Protein AF-M5FWZ5-F1 (afdb_monomer_lite)

Secondary structure (DSSP, 8-state):
--------------------THHHHHTTTS-SS--TTS-SSB--SEEEEESSHHHHHHHHTTTT--EEEE-TTS-SSS-EEEE-TTSSEEEEE--SSHHHHHHHHHHHHT-TTB--TT-EEEE-------TTTS--S-----S-S---TT-SSTTS---GGG--S-S-----HHHHHHHHHHHTT------TTGGGSTTTTSPP-----EEEE-SS---SHHHHHHHHHHHHHHTTT---EEEEESSHHHHHHHHHHHHHTTSS-GGG-------SS-SSPPTT--HHHHHHS----HHHHHHHHHHHHHHHHHHHH---

Structure (mmCIF, N/CA/C/O backbone):
data_AF-M5FWZ5-F1
#
_entry.id   AF-M5FWZ5-F1
#
loop_
_atom_site.group_PDB
_atom_site.id
_atom_site.type_symbol
_atom_site.label_atom_id
_atom_site.label_alt_id
_atom_site.label_comp_id
_atom_site.label_asym_id
_atom_site.label_entity_id
_atom_site.label_seq_id
_atom_site.pdbx_PDB_ins_code
_atom_site.Cartn_x
_atom_site.Cartn_y
_atom_site.Cartn_z
_atom_site.occupancy
_atom_site.B_iso_or_equiv
_atom_site.auth_seq_id
_atom_site.auth_comp_id
_atom_site.auth_asym_id
_atom_site.auth_atom_id
_atom_site.pdbx_PDB_model_num
ATOM 1 N N . MET A 1 1 ? 35.358 57.655 6.550 1.00 34.56 1 MET A N 1
ATOM 2 C CA . MET A 1 1 ? 34.525 57.365 5.364 1.00 34.56 1 MET A CA 1
ATOM 3 C C . MET A 1 1 ? 34.371 55.851 5.327 1.00 34.56 1 MET A C 1
ATOM 5 O O . MET A 1 1 ? 35.367 55.188 5.098 1.00 34.56 1 MET A O 1
ATOM 9 N N . HIS A 1 2 ? 33.366 55.316 6.031 1.00 30.12 2 HIS A N 1
ATOM 10 C CA . HIS A 1 2 ? 32.046 54.917 5.490 1.00 30.12 2 HIS A CA 1
ATOM 11 C C . HIS A 1 2 ? 32.190 53.759 4.483 1.00 30.12 2 HIS A C 1
ATOM 13 O O . HIS A 1 2 ? 32.842 53.950 3.469 1.00 30.12 2 HIS A O 1
ATOM 19 N N . GLY A 1 3 ? 31.614 52.576 4.682 1.00 28.77 3 GLY A N 1
ATOM 20 C CA . GLY A 1 3 ? 30.725 52.106 5.741 1.00 28.77 3 GLY A CA 1
ATOM 21 C C . GLY A 1 3 ? 30.301 50.660 5.466 1.00 28.77 3 GLY A C 1
ATOM 22 O O . GLY A 1 3 ? 30.249 50.241 4.311 1.00 28.77 3 GLY A O 1
ATOM 23 N N . ASP A 1 4 ? 30.002 49.932 6.540 1.00 37.06 4 ASP A N 1
ATOM 24 C CA . ASP A 1 4 ? 29.146 48.748 6.518 1.00 37.06 4 ASP A CA 1
ATOM 25 C C . ASP A 1 4 ? 27.757 49.121 5.993 1.00 37.06 4 ASP A C 1
ATOM 27 O O . ASP A 1 4 ? 27.207 50.155 6.382 1.00 37.06 4 ASP A O 1
ATOM 31 N N . LEU A 1 5 ? 27.152 48.253 5.180 1.00 29.25 5 LEU A N 1
ATOM 32 C CA . LEU A 1 5 ? 25.701 48.230 5.022 1.00 29.25 5 LEU A CA 1
ATOM 33 C C . LEU A 1 5 ? 25.216 46.790 4.831 1.00 29.25 5 LEU A C 1
ATOM 35 O O . LEU A 1 5 ? 25.296 46.202 3.755 1.00 29.25 5 LEU A O 1
ATOM 39 N N . SER A 1 6 ? 24.694 46.236 5.921 1.00 31.58 6 SER A N 1
ATOM 40 C CA . SER A 1 6 ? 23.753 45.123 5.903 1.00 31.58 6 SER A CA 1
ATOM 41 C C . SER A 1 6 ? 22.494 45.557 5.145 1.00 31.58 6 SER A C 1
ATOM 43 O O . SER A 1 6 ? 21.862 46.539 5.534 1.00 31.58 6 SER A O 1
ATOM 45 N N . LEU A 1 7 ? 22.107 44.842 4.085 1.00 29.42 7 LEU A N 1
ATOM 46 C CA . LEU A 1 7 ? 20.790 45.014 3.471 1.00 29.42 7 LEU A CA 1
ATOM 47 C C . LEU A 1 7 ? 19.821 43.976 4.049 1.00 29.42 7 LEU A C 1
ATOM 49 O O . LEU A 1 7 ? 19.794 42.817 3.642 1.00 29.42 7 LEU A O 1
ATOM 53 N N . LEU A 1 8 ? 19.018 44.434 5.010 1.00 26.69 8 LEU A N 1
ATOM 54 C CA . LEU A 1 8 ? 17.707 43.874 5.319 1.00 26.69 8 LEU A CA 1
ATOM 55 C C . LEU A 1 8 ? 16.835 43.950 4.053 1.00 26.69 8 LEU A C 1
ATOM 57 O O . LEU A 1 8 ? 16.527 45.048 3.589 1.00 26.69 8 LEU A O 1
ATOM 61 N N . PHE A 1 9 ? 16.363 42.814 3.543 1.00 26.59 9 PHE A N 1
ATOM 62 C CA . PHE A 1 9 ? 15.180 42.794 2.683 1.00 26.59 9 PHE A CA 1
ATOM 63 C C . PHE A 1 9 ? 13.934 42.728 3.576 1.00 26.59 9 PHE A C 1
ATOM 65 O O . PHE A 1 9 ? 13.517 41.662 4.022 1.00 26.59 9 PHE A O 1
ATOM 72 N N . LEU A 1 10 ? 13.348 43.897 3.859 1.00 25.88 10 LEU A N 1
ATOM 73 C CA . LEU A 1 10 ? 11.981 44.008 4.366 1.00 25.88 10 LEU A CA 1
ATOM 74 C C . LEU A 1 10 ? 11.010 43.637 3.238 1.00 25.88 10 LEU A C 1
ATOM 76 O O . LEU A 1 10 ? 10.786 44.426 2.322 1.00 25.88 10 LEU A O 1
ATOM 80 N N . CYS A 1 11 ? 10.390 42.462 3.325 1.00 24.61 11 CYS A N 1
ATOM 81 C CA . CYS A 1 11 ? 9.165 42.178 2.586 1.00 24.61 11 CYS A CA 1
ATOM 82 C C . CYS A 1 11 ? 7.981 42.670 3.436 1.00 24.61 11 CYS A C 1
ATOM 84 O O . CYS A 1 11 ? 7.489 41.967 4.316 1.00 24.61 11 CYS A O 1
ATOM 86 N N . LEU A 1 12 ? 7.567 43.923 3.228 1.00 31.03 12 LEU A N 1
ATOM 87 C CA . LEU A 1 12 ? 6.312 44.452 3.767 1.00 31.03 12 LEU A CA 1
ATOM 88 C C . LEU A 1 12 ? 5.151 43.871 2.953 1.00 31.03 12 LEU A C 1
ATOM 90 O O . LEU A 1 12 ? 4.717 44.460 1.965 1.00 31.03 12 LEU A O 1
ATOM 94 N N . ALA A 1 13 ? 4.643 42.713 3.371 1.00 29.78 13 ALA A N 1
ATOM 95 C CA . ALA A 1 13 ? 3.309 42.283 2.978 1.00 29.78 13 ALA A CA 1
ATOM 96 C C . ALA A 1 13 ? 2.286 43.076 3.817 1.00 29.78 13 ALA A C 1
ATOM 98 O O . ALA A 1 13 ? 2.358 43.038 5.050 1.00 29.78 13 ALA A O 1
ATOM 99 N N . PRO A 1 14 ? 1.345 43.818 3.208 1.00 34.12 14 PRO A N 1
ATOM 100 C CA . PRO A 1 14 ? 0.256 44.419 3.959 1.00 34.12 14 PRO A CA 1
ATOM 101 C C . PRO A 1 14 ? -0.573 43.304 4.606 1.00 34.12 14 PRO A C 1
ATOM 103 O O . PRO A 1 14 ? -1.026 42.382 3.929 1.00 34.12 14 PRO A O 1
ATOM 106 N N . PHE A 1 15 ? -0.772 43.404 5.923 1.00 32.69 15 PHE A N 1
ATOM 107 C CA . PHE A 1 15 ? -1.749 42.619 6.673 1.00 32.69 15 PHE A CA 1
ATOM 108 C C . PHE A 1 15 ? -3.154 42.937 6.145 1.00 32.69 15 PHE A C 1
ATOM 110 O O . PHE A 1 15 ? -3.872 43.779 6.680 1.00 32.69 15 PHE A O 1
ATOM 117 N N . LEU A 1 16 ? -3.558 42.256 5.076 1.00 30.42 16 LEU A N 1
ATOM 118 C CA . LEU A 1 16 ? -4.962 42.030 4.802 1.00 30.42 16 LEU A CA 1
ATOM 119 C C . LEU A 1 16 ? -5.369 40.872 5.713 1.00 30.42 16 LEU A C 1
ATOM 121 O O . LEU A 1 16 ? -5.038 39.716 5.454 1.00 30.42 16 LEU A O 1
ATOM 125 N N . VAL A 1 17 ? -6.054 41.188 6.812 1.00 36.16 17 VAL A N 1
ATOM 126 C CA . VAL A 1 17 ? -6.816 40.194 7.569 1.00 36.16 17 VAL A CA 1
ATOM 127 C C . VAL A 1 17 ? -7.943 39.728 6.649 1.00 36.16 17 VAL A C 1
ATOM 129 O O . VAL A 1 17 ? -9.062 40.231 6.687 1.00 36.16 17 VAL A O 1
ATOM 132 N N . LEU A 1 18 ? -7.633 38.783 5.763 1.00 35.84 18 LEU A N 1
ATOM 133 C CA . LEU A 1 18 ? -8.640 37.891 5.226 1.00 35.84 18 LEU A CA 1
ATOM 134 C C . LEU A 1 18 ? -9.089 37.061 6.420 1.00 35.84 18 LEU A C 1
ATOM 136 O O . LEU A 1 18 ? -8.342 36.219 6.918 1.00 35.84 18 LEU A O 1
ATOM 140 N N . ALA A 1 19 ? -10.294 37.338 6.914 1.00 40.75 19 ALA A N 1
ATOM 141 C CA . ALA A 1 19 ? -11.018 36.371 7.715 1.00 40.75 19 ALA A CA 1
ATOM 142 C C . ALA A 1 19 ? -11.006 35.057 6.924 1.00 40.75 19 ALA A C 1
ATOM 144 O O . ALA A 1 19 ? -11.653 34.935 5.883 1.00 40.75 19 ALA A O 1
ATOM 145 N N . SER A 1 20 ? -10.174 34.116 7.367 1.00 40.34 20 SER A N 1
ATOM 146 C CA . SER A 1 20 ? -10.092 32.794 6.770 1.00 40.34 20 SER A CA 1
ATOM 147 C C . SER A 1 20 ? -11.495 32.181 6.789 1.00 40.34 20 SER A C 1
ATOM 149 O O . SER A 1 20 ? -12.172 32.254 7.819 1.00 40.34 20 SER A O 1
ATOM 151 N N . PRO A 1 21 ? -11.958 31.530 5.710 1.00 42.59 21 PRO A N 1
ATOM 152 C CA . PRO A 1 21 ? -13.152 30.698 5.750 1.00 42.59 21 PRO A CA 1
ATOM 153 C C . PRO A 1 21 ? -12.874 29.380 6.505 1.00 42.59 21 PRO A C 1
ATOM 155 O O . PRO A 1 21 ? -13.392 28.326 6.139 1.00 42.59 21 PRO A O 1
ATOM 158 N N . SER A 1 22 ? -12.076 29.417 7.578 1.00 46.53 22 SER A N 1
ATOM 159 C CA . SER A 1 22 ? -11.738 28.277 8.436 1.00 46.53 22 SER A CA 1
ATOM 160 C C . SER A 1 22 ? -12.976 27.645 9.082 1.00 46.53 22 SER A C 1
ATOM 162 O O . SER A 1 22 ? -12.964 26.462 9.412 1.00 46.53 22 SER A O 1
ATOM 164 N N . GLY A 1 23 ? -14.088 28.384 9.168 1.00 39.03 23 GLY A N 1
ATOM 165 C CA . GLY A 1 23 ? -15.362 27.868 9.672 1.00 39.03 23 GLY A CA 1
ATOM 166 C C . GLY A 1 23 ? -16.043 26.824 8.775 1.00 39.03 23 GLY A C 1
ATOM 167 O O . GLY A 1 23 ? -16.795 25.998 9.285 1.00 39.03 23 GLY A O 1
ATOM 168 N N . LYS A 1 24 ? -15.787 26.800 7.456 1.00 42.78 24 LYS A N 1
ATOM 169 C CA . LYS A 1 24 ? -16.453 25.836 6.554 1.00 42.78 24 LYS A CA 1
ATOM 170 C C . LYS A 1 24 ? -15.762 24.475 6.492 1.00 42.78 24 LYS A C 1
ATOM 172 O O . LYS A 1 24 ? -16.446 23.479 6.274 1.00 42.78 24 LYS A O 1
ATOM 177 N N . LEU A 1 25 ? -14.445 24.417 6.702 1.00 43.69 25 LEU A N 1
ATOM 178 C CA . LEU A 1 25 ? -13.713 23.148 6.670 1.00 43.69 25 LEU A CA 1
ATOM 179 C C . LEU A 1 25 ? -13.916 22.355 7.970 1.00 43.69 25 LEU A C 1
ATOM 181 O O . LEU A 1 25 ? -14.191 21.162 7.910 1.00 43.69 25 LEU A O 1
ATOM 185 N N . MET A 1 26 ? -13.913 23.022 9.133 1.00 41.75 26 MET A N 1
ATOM 186 C CA . MET A 1 26 ? -14.224 22.364 10.413 1.00 41.75 26 MET A CA 1
ATOM 187 C C . MET A 1 26 ? -15.691 21.929 10.531 1.00 41.75 26 MET A C 1
ATOM 189 O O . MET A 1 26 ? -15.981 20.887 11.113 1.00 41.75 26 MET A O 1
ATOM 193 N N . SER A 1 27 ? -16.622 22.662 9.910 1.00 45.72 27 SER A N 1
ATOM 194 C CA . SER A 1 27 ? -18.045 22.293 9.879 1.00 45.72 27 SER A CA 1
ATOM 195 C C . SER A 1 27 ? -18.337 20.969 9.155 1.00 45.72 27 SER A C 1
ATOM 197 O O . SER A 1 27 ? -19.427 20.434 9.349 1.00 45.72 27 SER A O 1
ATOM 199 N N . ARG A 1 28 ? -17.422 20.441 8.324 1.00 52.78 28 ARG A N 1
ATOM 200 C CA . ARG A 1 28 ? -17.602 19.137 7.658 1.00 52.78 28 ARG A CA 1
ATOM 201 C C . ARG A 1 28 ? -17.294 17.939 8.561 1.00 52.78 28 ARG A C 1
ATOM 203 O O . ARG A 1 28 ? -17.764 16.850 8.263 1.00 52.78 28 ARG A O 1
ATOM 210 N N . PHE A 1 29 ? -16.544 18.138 9.646 1.00 51.78 29 PHE A N 1
ATOM 211 C CA . PHE A 1 29 ? -16.087 17.050 10.517 1.00 51.78 29 PHE A CA 1
ATOM 212 C C . PHE A 1 29 ? -16.808 16.970 11.854 1.00 51.78 29 PHE A C 1
ATOM 214 O O . PHE A 1 29 ? -16.774 15.921 12.483 1.00 51.78 29 PHE A O 1
ATOM 221 N N . ILE A 1 30 ? -17.487 18.030 12.291 1.00 52.22 30 ILE A N 1
ATOM 222 C CA . ILE A 1 30 ? -18.344 17.967 13.479 1.00 52.22 30 ILE A CA 1
ATOM 223 C C . ILE A 1 30 ? -19.594 17.167 13.088 1.00 52.22 30 ILE A C 1
ATOM 225 O O . ILE A 1 30 ? -20.264 17.549 12.122 1.00 52.22 30 ILE A O 1
ATOM 229 N N . PRO A 1 31 ? -19.934 16.068 13.789 1.00 50.41 31 PRO A N 1
ATOM 230 C CA . PRO A 1 31 ? -21.125 15.322 13.440 1.00 50.41 31 PRO A CA 1
ATOM 231 C C . PRO A 1 31 ? -22.292 16.249 13.746 1.00 50.41 31 PRO A C 1
ATOM 233 O O . PRO A 1 31 ? -22.384 16.799 14.846 1.00 50.41 31 PRO A O 1
ATOM 236 N N . GLN A 1 32 ? -23.183 16.460 12.778 1.00 53.03 32 GLN A N 1
ATOM 237 C CA . GLN A 1 32 ? -24.271 17.407 13.005 1.00 53.03 32 GLN A CA 1
ATOM 238 C C . GLN A 1 32 ? -25.110 16.999 14.227 1.00 53.03 32 GLN A C 1
ATOM 240 O O . GLN A 1 32 ? -25.609 17.891 14.909 1.00 53.03 32 GLN A O 1
ATOM 245 N N . HIS A 1 33 ? -25.139 15.702 14.589 1.00 55.22 33 HIS A N 1
ATOM 246 C CA . HIS A 1 33 ? -25.719 15.157 15.822 1.00 55.22 33 HIS A CA 1
ATOM 247 C C . HIS A 1 33 ? -24.860 14.009 16.412 1.00 55.22 33 HIS A C 1
ATOM 249 O O . HIS A 1 33 ? -25.048 12.860 16.011 1.00 55.22 33 HIS A O 1
ATOM 255 N N . PRO A 1 34 ? -23.935 14.250 17.362 1.00 61.97 34 PRO A N 1
ATOM 256 C CA . PRO A 1 34 ? -23.312 13.149 18.092 1.00 61.97 34 PRO A CA 1
ATOM 257 C C . PRO A 1 34 ? -24.367 12.406 18.941 1.00 61.97 34 PRO A C 1
ATOM 259 O O . PRO A 1 34 ? -25.321 13.039 19.414 1.00 61.97 34 PRO A O 1
ATOM 262 N N . PRO A 1 35 ? -24.236 11.082 19.164 1.00 63.53 35 PRO A N 1
ATOM 263 C CA . PRO A 1 35 ? -25.122 10.353 20.066 1.00 63.53 35 PRO A CA 1
ATOM 264 C C . PRO A 1 35 ? -25.216 11.062 21.425 1.00 63.53 35 PRO A C 1
ATOM 266 O O . PRO A 1 35 ? -24.201 11.315 22.075 1.00 63.53 35 PRO A O 1
ATOM 269 N N . LYS A 1 36 ? -26.440 11.367 21.885 1.00 68.75 36 LYS A N 1
ATOM 270 C CA . LYS A 1 36 ? -26.694 12.077 23.161 1.00 68.75 36 LYS A CA 1
ATOM 271 C C . LYS A 1 36 ? -26.245 11.303 24.411 1.00 68.75 36 LYS A C 1
ATOM 273 O O . LYS A 1 36 ? -26.414 11.799 25.518 1.00 68.75 36 LYS A O 1
ATOM 278 N N . HIS A 1 37 ? -25.756 10.078 24.238 1.00 80.12 37 HIS A N 1
ATOM 279 C CA . HIS A 1 37 ? -25.406 9.174 25.325 1.00 80.12 37 HIS A CA 1
ATOM 280 C C . HIS A 1 37 ? -24.157 9.625 26.099 1.00 80.12 37 HIS A C 1
ATOM 282 O O . HIS A 1 37 ? -24.081 9.394 27.301 1.00 80.12 37 HIS A O 1
ATOM 288 N N . TYR A 1 38 ? -23.226 10.325 25.439 1.00 86.50 38 TYR A N 1
ATOM 289 C CA . TYR A 1 38 ? -21.955 10.752 26.027 1.00 86.50 38 TYR A CA 1
ATOM 290 C C . TYR A 1 38 ? -21.825 12.271 26.148 1.00 86.50 38 TYR A C 1
ATOM 292 O O . TYR A 1 38 ? -22.478 13.040 25.438 1.00 86.50 38 TYR A O 1
ATOM 300 N N . SER A 1 39 ? -20.914 12.698 27.024 1.00 85.50 39 SER A N 1
ATOM 301 C CA . SER A 1 39 ? -20.307 14.027 26.969 1.00 85.50 39 SER A CA 1
ATOM 302 C C . SER A 1 39 ? -19.190 14.041 25.925 1.00 85.50 39 SER A C 1
ATOM 304 O O . SER A 1 39 ? -18.358 13.136 25.921 1.00 85.50 39 SER A O 1
ATOM 306 N N . TRP A 1 40 ? -19.163 15.071 25.078 1.00 87.44 40 TRP A N 1
ATOM 307 C CA . TRP A 1 40 ? -18.225 15.182 23.958 1.00 87.44 40 TRP A CA 1
ATOM 308 C C . TRP A 1 40 ? -17.201 16.314 24.163 1.00 87.44 40 TRP A C 1
ATOM 310 O O . TRP A 1 40 ? -17.583 17.347 24.724 1.00 87.44 40 TRP A O 1
ATOM 320 N N . PRO A 1 41 ? -15.952 16.175 23.669 1.00 90.62 41 PRO A N 1
ATOM 321 C CA . PRO A 1 41 ? -15.381 14.975 23.038 1.00 90.62 41 PRO A CA 1
ATOM 322 C C . PRO A 1 41 ? -15.307 13.797 24.023 1.00 90.62 41 PRO A C 1
ATOM 324 O O . PRO A 1 41 ? -15.161 13.998 25.228 1.00 90.62 41 PRO A O 1
ATOM 327 N N . LEU A 1 42 ? -15.488 12.574 23.521 1.00 92.50 42 LEU A N 1
ATOM 328 C CA . LEU A 1 42 ? -15.485 11.381 24.358 1.00 92.50 42 LEU A CA 1
ATOM 329 C C . LEU A 1 42 ? -14.047 11.050 24.772 1.00 92.50 42 LEU A C 1
ATOM 331 O O . LEU A 1 42 ? -13.173 10.918 23.922 1.00 92.50 42 LEU A O 1
ATOM 335 N N . ALA A 1 43 ? -13.806 10.891 26.070 1.00 93.94 43 ALA A N 1
ATOM 336 C CA . ALA A 1 43 ? -12.481 10.604 26.615 1.00 93.94 43 ALA A CA 1
ATOM 337 C C . ALA A 1 43 ? -12.422 9.171 27.179 1.00 93.94 43 ALA A C 1
ATOM 339 O O . ALA A 1 43 ? -12.623 8.980 28.387 1.00 93.94 43 ALA A O 1
ATOM 340 N N . PRO A 1 44 ? -12.202 8.143 26.335 1.00 94.56 44 PRO A N 1
ATOM 341 C CA . PRO A 1 44 ? -12.100 6.772 26.809 1.00 94.56 44 PRO A CA 1
ATOM 342 C C . PRO A 1 44 ? -10.868 6.584 27.689 1.00 94.56 44 PRO A C 1
ATOM 344 O O . PRO A 1 44 ? -9.827 7.211 27.505 1.00 94.56 44 PRO A O 1
ATOM 347 N N . ARG A 1 45 ? -10.968 5.677 28.657 1.00 92.69 45 ARG A N 1
ATOM 348 C CA . ARG A 1 45 ? -9.831 5.286 29.500 1.00 92.69 45 ARG A CA 1
ATOM 349 C C . ARG A 1 45 ? -8.971 4.249 28.799 1.00 92.69 45 ARG A C 1
ATOM 351 O O . ARG A 1 45 ? -7.751 4.289 28.930 1.00 92.69 45 ARG A O 1
ATOM 358 N N . ILE A 1 46 ? -9.613 3.329 28.081 1.00 86.75 46 ILE A N 1
ATOM 359 C CA . ILE A 1 46 ? -8.961 2.272 27.314 1.00 86.75 46 ILE A CA 1
ATOM 360 C C . ILE A 1 46 ? -9.565 2.241 25.912 1.00 86.75 46 ILE A C 1
ATOM 362 O O . ILE A 1 46 ? -10.786 2.171 25.768 1.00 86.75 46 ILE A O 1
ATOM 366 N N . THR A 1 47 ? -8.702 2.235 24.902 1.00 92.81 47 THR A N 1
ATOM 367 C CA . THR A 1 47 ? -9.075 1.957 23.515 1.00 92.81 47 THR A CA 1
ATOM 368 C C . THR A 1 47 ? -8.387 0.677 23.052 1.00 92.81 47 THR A C 1
ATOM 370 O O . THR A 1 47 ? -7.157 0.591 23.032 1.00 92.81 47 THR A O 1
ATOM 373 N N . ILE A 1 48 ? -9.188 -0.319 22.688 1.00 85.25 48 ILE A N 1
ATOM 374 C CA . ILE A 1 48 ? -8.746 -1.597 22.127 1.00 85.25 48 ILE A CA 1
ATOM 375 C C . ILE A 1 48 ? -8.701 -1.465 20.602 1.00 85.25 48 ILE A C 1
ATOM 377 O O . ILE A 1 48 ? -9.625 -0.931 19.994 1.00 85.25 48 ILE A O 1
ATOM 381 N N . ILE A 1 49 ? -7.626 -1.936 19.985 1.00 88.50 49 ILE A N 1
ATOM 382 C CA . ILE A 1 49 ? -7.411 -1.898 18.541 1.00 88.50 49 ILE A CA 1
ATOM 383 C C . ILE A 1 49 ? -7.254 -3.338 18.050 1.00 88.50 49 ILE A C 1
ATOM 385 O O . ILE A 1 49 ? -6.314 -4.024 18.450 1.00 88.50 49 ILE A O 1
ATOM 389 N N . SER A 1 50 ? -8.183 -3.778 17.206 1.00 87.56 50 SER A N 1
ATOM 390 C CA . SER A 1 50 ? -8.206 -5.102 16.565 1.00 87.56 50 SER A CA 1
ATOM 391 C C . SER A 1 50 ? -8.117 -4.964 15.045 1.00 87.56 50 SER A C 1
ATOM 393 O O . SER A 1 50 ? -8.285 -3.861 14.528 1.00 87.56 50 SER A O 1
ATOM 395 N N . MET A 1 51 ? -7.887 -6.057 14.316 1.00 89.06 51 MET A N 1
ATOM 396 C CA . MET A 1 51 ? -7.666 -6.011 12.866 1.00 89.06 51 MET A CA 1
ATOM 397 C C . MET A 1 51 ? -8.872 -6.522 12.075 1.00 89.06 51 MET A C 1
ATOM 399 O O . MET A 1 51 ? -9.212 -5.932 11.049 1.00 89.06 51 MET A O 1
ATOM 403 N N . PHE A 1 52 ? -9.564 -7.556 12.563 1.00 85.38 52 PHE A N 1
ATOM 404 C CA . PHE A 1 52 ? -10.699 -8.168 11.861 1.00 85.38 52 PHE A CA 1
ATOM 405 C C . PHE A 1 52 ? -11.789 -8.723 12.791 1.00 85.38 52 PHE A C 1
ATOM 407 O O . PHE A 1 52 ? -11.642 -8.777 14.012 1.00 85.38 52 PHE A O 1
ATOM 414 N N . THR A 1 53 ? -12.911 -9.139 12.195 1.00 90.56 53 THR A N 1
ATOM 415 C CA . THR A 1 53 ? -14.171 -9.484 12.890 1.00 90.56 53 THR A CA 1
ATOM 416 C C . THR A 1 53 ? -14.030 -10.470 14.071 1.00 90.56 53 THR A C 1
ATOM 418 O O . THR A 1 53 ? -14.623 -10.223 15.119 1.00 90.56 53 THR A O 1
ATOM 421 N N . PRO A 1 54 ? -13.284 -11.589 13.990 1.00 83.19 54 PRO A N 1
ATOM 422 C CA . PRO A 1 54 ? -13.109 -12.504 15.120 1.00 83.19 54 PRO A CA 1
ATOM 423 C C . PRO A 1 54 ? -12.348 -11.886 16.298 1.00 83.19 54 PRO A C 1
ATOM 425 O O . PRO A 1 54 ? -12.674 -12.186 17.446 1.00 83.19 54 PRO A O 1
ATOM 428 N N . GLU A 1 55 ? -11.364 -11.021 16.038 1.00 80.94 55 GLU A N 1
ATOM 429 C CA . GLU A 1 55 ? -10.646 -10.298 17.093 1.00 80.94 55 GLU A CA 1
ATOM 430 C C . GLU A 1 55 ? -11.538 -9.241 17.736 1.00 80.94 55 GLU A C 1
ATOM 432 O O . GLU A 1 55 ? -11.594 -9.161 18.957 1.00 80.94 55 GLU A O 1
ATOM 437 N N . GLU A 1 56 ? -12.287 -8.484 16.932 1.00 89.75 56 GLU A N 1
ATOM 438 C CA . GLU A 1 56 ? -13.315 -7.551 17.404 1.00 89.75 56 GLU A CA 1
ATOM 439 C C . GLU A 1 56 ? -14.335 -8.259 18.312 1.00 89.75 56 GLU A C 1
ATOM 441 O O . GLU A 1 56 ? -14.589 -7.844 19.449 1.00 89.75 56 GLU A O 1
ATOM 446 N N . GLY A 1 57 ? -14.879 -9.382 17.834 1.00 85.62 57 GLY A N 1
ATOM 447 C CA . GLY A 1 57 ? -15.896 -10.172 18.520 1.00 85.62 57 GLY A CA 1
ATOM 448 C C . GLY A 1 57 ? -15.446 -10.729 19.872 1.00 85.62 57 GLY A C 1
ATOM 449 O O . GLY A 1 57 ? -16.291 -10.969 20.739 1.00 85.62 57 GLY A O 1
ATOM 450 N N . ALA A 1 58 ? -14.136 -10.871 20.098 1.00 76.19 58 ALA A N 1
ATOM 451 C CA . ALA A 1 58 ? -13.587 -11.256 21.395 1.00 76.19 58 ALA A CA 1
ATOM 452 C C . ALA A 1 58 ? -13.854 -10.208 22.493 1.00 76.19 58 ALA A C 1
ATOM 454 O O . ALA A 1 58 ? -13.835 -10.549 23.677 1.00 76.19 58 ALA A O 1
ATOM 455 N N . TRP A 1 59 ? -14.139 -8.956 22.117 1.00 83.50 59 TRP A N 1
ATOM 456 C CA . TRP A 1 59 ? -14.340 -7.837 23.041 1.00 83.50 59 TRP A CA 1
ATOM 457 C C . TRP A 1 59 ? -15.790 -7.371 23.109 1.00 83.50 59 TRP A C 1
ATOM 459 O O . TRP A 1 59 ? -16.275 -7.090 24.206 1.00 83.50 59 TRP A O 1
ATOM 469 N N . LEU A 1 60 ? -16.494 -7.314 21.969 1.00 87.88 60 LEU A N 1
ATOM 470 C CA . LEU A 1 60 ? -17.814 -6.673 21.897 1.00 87.88 60 LEU A CA 1
ATOM 471 C C . LEU A 1 60 ? -18.824 -7.272 22.881 1.00 87.88 60 LEU A C 1
ATOM 473 O O . LEU A 1 60 ? -19.458 -6.536 23.637 1.00 87.88 60 LEU A O 1
ATOM 477 N N . VAL A 1 61 ? -18.961 -8.603 22.900 1.00 85.81 61 VAL A N 1
ATOM 478 C CA . VAL A 1 61 ? -19.933 -9.283 23.772 1.00 85.81 61 VAL A CA 1
ATOM 479 C C . VAL A 1 61 ? -19.479 -9.291 25.236 1.00 85.81 61 VAL A C 1
ATOM 481 O O . VAL A 1 61 ? -20.281 -8.905 26.086 1.00 85.81 61 VAL A O 1
ATOM 484 N N . PRO A 1 62 ? -18.233 -9.683 25.580 1.00 82.81 62 PRO A N 1
ATOM 485 C CA . PRO A 1 62 ? -17.817 -9.733 26.983 1.00 82.81 62 PRO A CA 1
ATOM 486 C C . PRO A 1 62 ? -17.786 -8.371 27.685 1.00 82.81 62 PRO A C 1
ATOM 488 O O . PRO A 1 62 ? -17.952 -8.324 28.903 1.00 82.81 62 PRO A O 1
ATOM 491 N N . LEU A 1 63 ? -17.572 -7.280 26.939 1.00 85.06 63 LEU A N 1
ATOM 492 C CA . LEU A 1 63 ? -17.482 -5.920 27.479 1.00 85.06 63 LEU A CA 1
ATOM 493 C C . LEU A 1 63 ? -18.739 -5.064 27.220 1.00 85.06 63 LEU A C 1
ATOM 495 O O . LEU A 1 63 ? -18.749 -3.898 27.603 1.00 85.06 63 LEU A O 1
ATOM 499 N N . ASP A 1 64 ? -19.794 -5.625 26.612 1.00 92.06 64 ASP A N 1
ATOM 500 C CA . ASP A 1 64 ? -21.055 -4.929 26.277 1.00 92.06 64 ASP A CA 1
ATOM 501 C C . ASP A 1 64 ? -20.840 -3.633 25.455 1.00 92.06 64 ASP A C 1
ATOM 503 O O . ASP A 1 64 ? -21.465 -2.594 25.698 1.00 92.06 64 ASP A O 1
ATOM 507 N N . LEU A 1 65 ? -19.944 -3.689 24.460 1.00 93.19 65 LEU A N 1
ATOM 508 C CA . LEU A 1 65 ? -19.597 -2.556 23.587 1.00 93.19 65 LEU A CA 1
ATOM 509 C C . LEU A 1 65 ? -20.624 -2.409 22.457 1.00 93.19 65 LEU A C 1
ATOM 511 O O . LEU A 1 65 ? -20.424 -2.878 21.338 1.00 93.19 65 LEU A O 1
ATOM 515 N N . LYS A 1 66 ? -21.763 -1.785 22.756 1.00 92.38 66 LYS A N 1
ATOM 516 C CA . LYS A 1 66 ? -22.918 -1.704 21.838 1.00 92.38 66 LYS A CA 1
ATOM 517 C C . LYS A 1 66 ? -23.182 -0.324 21.240 1.00 92.38 66 LYS A C 1
ATOM 519 O O . LYS A 1 66 ? -24.089 -0.182 20.418 1.00 92.38 66 LYS A O 1
ATOM 524 N N . TYR A 1 67 ? -22.450 0.703 21.667 1.00 92.69 67 TYR A N 1
ATOM 525 C CA . TYR A 1 67 ? -22.648 2.065 21.179 1.00 92.69 67 TYR A CA 1
ATOM 526 C C . TYR A 1 67 ? -21.652 2.384 20.071 1.00 92.69 67 TYR A C 1
ATOM 528 O O . TYR A 1 67 ? -20.456 2.518 20.316 1.00 92.69 67 TYR A O 1
ATOM 536 N N . ASN A 1 68 ? -22.171 2.525 18.853 1.00 93.75 68 ASN A N 1
ATOM 537 C CA . ASN A 1 68 ? -21.357 2.724 17.660 1.00 93.75 68 ASN A CA 1
ATOM 538 C C . ASN A 1 68 ? -21.172 4.217 17.374 1.00 93.75 68 ASN A C 1
ATOM 540 O O . ASN A 1 68 ? -22.144 4.969 17.258 1.00 93.75 68 ASN A O 1
ATOM 544 N N . ILE A 1 69 ? -19.921 4.632 17.211 1.00 92.50 69 ILE A N 1
ATOM 545 C CA . ILE A 1 69 ? -19.524 5.978 16.809 1.00 92.50 69 ILE A CA 1
ATOM 546 C C . ILE A 1 69 ? -18.876 5.865 15.432 1.00 92.50 69 ILE A C 1
ATOM 548 O O . ILE A 1 69 ? -17.790 5.309 15.297 1.00 92.50 69 ILE A O 1
ATOM 552 N N . SER A 1 70 ? -19.534 6.385 14.397 1.00 91.62 70 SER A N 1
ATOM 553 C CA . SER A 1 70 ? -18.942 6.438 13.058 1.00 91.62 70 SER A CA 1
ATOM 554 C C . SER A 1 70 ? -17.883 7.527 12.991 1.00 91.62 70 SER A C 1
ATOM 556 O O . SER A 1 70 ? -18.185 8.672 13.318 1.00 91.62 70 SER A O 1
ATOM 558 N N . VAL A 1 71 ? -16.676 7.203 12.527 1.00 90.06 71 VAL A N 1
ATOM 559 C CA . VAL A 1 71 ? -15.588 8.176 12.351 1.00 90.06 71 VAL A CA 1
ATOM 560 C C . VAL A 1 71 ? -15.199 8.240 10.872 1.00 90.06 71 VAL A C 1
ATOM 562 O O . VAL A 1 71 ? -14.857 7.209 10.290 1.00 90.06 71 VAL A O 1
ATOM 565 N N . PRO A 1 72 ? -15.236 9.428 10.239 1.00 89.88 72 PRO A N 1
ATOM 566 C CA . PRO A 1 72 ? -14.749 9.590 8.873 1.00 89.88 72 PRO A CA 1
ATOM 567 C C . PRO A 1 72 ? -13.285 9.151 8.734 1.00 89.88 72 PRO A C 1
ATOM 569 O O . PRO A 1 72 ? -12.442 9.563 9.525 1.00 89.88 72 PRO A O 1
ATOM 572 N N . GLY A 1 73 ? -12.986 8.349 7.710 1.00 88.38 73 GLY A N 1
ATOM 573 C CA . GLY A 1 73 ? -11.633 7.855 7.424 1.00 88.38 73 GLY A CA 1
ATOM 574 C C . GLY A 1 73 ? -11.287 6.491 8.036 1.00 88.38 73 GLY A C 1
ATOM 575 O O . GLY A 1 73 ? -10.231 5.946 7.709 1.00 88.38 73 GLY A O 1
ATOM 576 N N . LEU A 1 74 ? -12.158 5.907 8.869 1.00 91.69 74 LEU A N 1
ATOM 577 C CA . LEU A 1 74 ? -12.035 4.492 9.244 1.00 91.69 74 LEU A CA 1
ATOM 578 C C . LEU A 1 74 ? -12.236 3.568 8.035 1.00 91.69 74 LEU A C 1
ATOM 580 O O . LEU A 1 74 ? -12.736 3.992 6.990 1.00 91.69 74 LEU A O 1
ATOM 584 N N . SER A 1 75 ? -11.836 2.303 8.192 1.00 92.06 75 SER A N 1
ATOM 585 C CA . SER A 1 75 ? -12.062 1.260 7.189 1.00 92.06 75 SER A CA 1
ATOM 586 C C . SER A 1 75 ? -13.534 1.201 6.779 1.00 92.06 75 SER A C 1
ATOM 588 O O . SER A 1 75 ? -14.432 1.281 7.615 1.00 92.06 75 SER A O 1
ATOM 590 N N . MET A 1 76 ? -13.788 1.008 5.485 1.00 88.06 76 MET A N 1
ATOM 591 C CA . MET A 1 76 ? -15.145 0.839 4.956 1.00 88.06 76 MET A CA 1
ATOM 592 C C . MET A 1 76 ? -15.839 -0.411 5.506 1.00 88.06 76 MET A C 1
ATOM 594 O O . MET A 1 76 ? -17.062 -0.428 5.630 1.00 88.06 76 MET A O 1
ATOM 598 N N . LEU A 1 77 ? -15.057 -1.450 5.819 1.00 89.50 77 LEU A N 1
ATOM 599 C CA . LEU A 1 77 ? -15.551 -2.696 6.406 1.00 89.50 77 LEU A CA 1
ATOM 600 C C . LEU A 1 77 ? -15.829 -2.543 7.904 1.00 89.50 77 LEU A C 1
ATOM 602 O O . LEU A 1 77 ? -16.732 -3.189 8.428 1.00 89.50 77 LEU A O 1
ATOM 606 N N . TYR A 1 78 ? -15.097 -1.644 8.566 1.00 93.56 78 TYR A N 1
ATOM 607 C CA . TYR A 1 78 ? -15.178 -1.396 10.003 1.00 93.56 78 TYR A CA 1
ATOM 608 C C . TYR A 1 78 ? -15.347 0.109 10.299 1.00 93.56 78 TYR A C 1
ATOM 610 O O . TYR A 1 78 ? -14.457 0.745 10.868 1.00 93.56 78 TYR A O 1
ATOM 618 N N . PRO A 1 79 ? -16.479 0.728 9.903 1.00 93.62 79 PRO A N 1
ATOM 619 C CA . PRO A 1 79 ? -16.638 2.185 9.924 1.00 93.62 79 PRO A CA 1
ATOM 620 C C . PRO A 1 79 ? -17.011 2.748 11.306 1.00 93.62 79 PRO A C 1
ATOM 622 O O . PRO A 1 79 ? -17.420 3.910 11.414 1.00 93.62 79 PRO A O 1
ATOM 625 N N . HIS A 1 80 ? -16.923 1.937 12.364 1.00 94.38 80 HIS A N 1
ATOM 626 C CA . HIS A 1 80 ? -17.415 2.263 13.697 1.00 94.38 80 HIS A CA 1
ATOM 627 C C . HIS A 1 80 ? -16.364 2.008 14.779 1.00 94.38 80 HIS A C 1
ATOM 629 O O . HIS A 1 80 ? -15.613 1.041 14.735 1.00 94.38 80 HIS A O 1
ATOM 635 N N . VAL A 1 81 ? -16.372 2.876 15.788 1.00 95.94 81 VAL A N 1
ATOM 636 C CA . VAL A 1 81 ? -15.796 2.613 17.108 1.00 95.94 81 VAL A CA 1
ATOM 637 C C . VAL A 1 81 ? -16.928 2.153 18.020 1.00 95.94 81 VAL A C 1
ATOM 639 O O . VAL A 1 81 ? -17.970 2.809 18.079 1.00 95.94 81 VAL A O 1
ATOM 642 N N . HIS A 1 82 ? -16.731 1.053 18.733 1.00 95.94 82 HIS A N 1
ATOM 643 C CA . HIS A 1 82 ? -17.710 0.449 19.632 1.00 95.94 82 HIS A CA 1
ATOM 644 C C . HIS A 1 82 ? -17.354 0.767 21.082 1.00 95.94 82 HIS A C 1
ATOM 646 O O . HIS A 1 82 ? -16.258 0.436 21.522 1.00 95.94 82 HIS A O 1
ATOM 652 N N . CYS A 1 83 ? -18.253 1.386 21.842 1.00 96.19 83 CYS A N 1
ATOM 653 C CA . CYS A 1 83 ? -17.993 1.761 23.234 1.00 96.19 83 CYS A CA 1
ATOM 654 C C . CYS A 1 83 ? -19.023 1.171 24.209 1.00 96.19 83 CYS A C 1
ATOM 656 O O . CYS A 1 83 ? -20.153 0.843 23.824 1.00 96.19 83 CYS A O 1
ATOM 658 N N . ASP A 1 84 ? -18.627 1.051 25.480 1.00 94.06 84 ASP A N 1
ATOM 659 C CA . ASP A 1 84 ? -19.513 0.708 26.600 1.00 94.06 84 ASP A CA 1
ATOM 660 C C . ASP A 1 84 ? -20.469 1.867 26.950 1.00 94.06 84 ASP A C 1
ATOM 662 O O . ASP A 1 84 ? -20.376 2.975 26.419 1.00 94.06 84 ASP A O 1
ATOM 666 N N . ASP A 1 85 ? -21.412 1.641 27.863 1.00 93.38 85 ASP A N 1
ATOM 667 C CA . ASP A 1 85 ? -22.407 2.647 28.274 1.00 93.38 85 ASP A CA 1
ATOM 668 C C . ASP A 1 85 ? -21.806 3.912 28.911 1.00 93.38 85 ASP A C 1
ATOM 670 O O . ASP A 1 85 ? -22.414 4.981 28.906 1.00 93.38 85 ASP A O 1
ATOM 674 N N . LYS A 1 86 ? -20.590 3.816 29.442 1.00 92.06 86 LYS A N 1
ATOM 675 C CA . LYS A 1 86 ? -19.877 4.937 30.065 1.00 92.06 86 LYS A CA 1
ATOM 676 C C . LYS A 1 86 ? -18.914 5.638 29.114 1.00 92.06 86 LYS A C 1
ATOM 678 O O . LYS A 1 86 ? -18.409 6.706 29.463 1.00 92.06 86 LYS A O 1
ATOM 683 N N . GLY A 1 87 ? -18.638 5.044 27.955 1.00 91.88 87 GLY A N 1
ATOM 684 C CA . GLY A 1 87 ? -17.585 5.470 27.043 1.00 91.88 87 GLY A CA 1
ATOM 685 C C . GLY A 1 87 ? -16.184 5.353 27.654 1.00 91.88 87 GLY A C 1
ATOM 686 O O . GLY A 1 87 ? -15.286 6.090 27.265 1.00 91.88 87 GLY A O 1
ATOM 687 N N . TRP A 1 88 ? -15.995 4.487 28.656 1.00 93.31 88 TRP A N 1
ATOM 688 C CA . TRP A 1 88 ? -14.705 4.261 29.314 1.00 93.31 88 TRP A CA 1
ATOM 689 C C . TRP A 1 88 ? -13.847 3.265 28.553 1.00 93.31 88 TRP A C 1
ATOM 691 O O . TRP A 1 88 ? -12.623 3.413 28.543 1.00 93.31 88 TRP A O 1
ATOM 701 N N . ILE A 1 89 ? -14.482 2.264 27.953 1.00 92.25 89 ILE A N 1
ATOM 702 C CA . ILE A 1 89 ? -13.821 1.284 27.105 1.00 92.25 89 ILE A CA 1
ATOM 703 C C . ILE A 1 89 ? -14.414 1.425 25.714 1.00 92.25 89 ILE A C 1
ATOM 705 O O . ILE A 1 89 ? -15.626 1.314 25.534 1.00 92.25 89 ILE A O 1
ATOM 709 N N . CYS A 1 90 ? -13.542 1.672 24.748 1.00 96.06 90 CYS A N 1
ATOM 710 C CA . CYS A 1 90 ? -13.886 1.675 23.339 1.00 96.06 90 CYS A CA 1
ATOM 711 C C . CYS A 1 90 ? -13.017 0.661 22.598 1.00 96.06 90 CYS A C 1
ATOM 713 O O . CYS A 1 90 ? -11.894 0.370 23.007 1.00 96.06 90 CYS A O 1
ATOM 715 N N . GLN A 1 91 ? -13.527 0.128 21.501 1.00 96.25 91 GLN A N 1
ATOM 716 C CA . GLN A 1 91 ? -12.824 -0.777 20.613 1.00 96.25 91 GLN A CA 1
ATOM 717 C C . GLN A 1 91 ? -12.994 -0.281 19.177 1.00 96.25 91 GLN A C 1
ATOM 719 O O . GLN A 1 91 ? -14.069 0.179 18.796 1.00 96.25 91 GLN A O 1
ATOM 724 N N . MET A 1 92 ? -11.916 -0.321 18.400 1.00 96.19 92 MET A N 1
ATOM 725 C CA . MET A 1 92 ? -11.964 -0.107 16.959 1.00 96.19 92 MET A CA 1
ATOM 726 C C . MET A 1 92 ? -11.316 -1.273 16.226 1.00 96.19 92 MET A C 1
ATOM 728 O O . MET A 1 92 ? -10.345 -1.862 16.711 1.00 96.19 92 MET A O 1
ATOM 732 N N . THR A 1 93 ? -11.813 -1.538 15.025 1.00 95.44 93 THR A N 1
ATOM 733 C CA . THR A 1 93 ? -11.235 -2.523 14.117 1.00 95.44 93 THR A CA 1
ATOM 734 C C . THR A 1 93 ? -10.599 -1.795 12.940 1.00 95.44 93 THR A C 1
ATOM 736 O O . THR A 1 93 ? -11.249 -1.002 12.261 1.00 95.44 93 THR A O 1
ATOM 739 N N . THR A 1 94 ? -9.302 -1.995 12.714 1.00 91.69 94 THR A N 1
ATOM 740 C CA . THR A 1 94 ? -8.562 -1.229 11.708 1.00 91.69 94 THR A CA 1
ATOM 741 C C . THR A 1 94 ? -8.839 -1.677 10.283 1.00 91.69 94 THR A C 1
ATOM 743 O O . THR A 1 94 ? -8.709 -0.860 9.368 1.00 91.69 94 THR A O 1
ATOM 746 N N . GLY A 1 95 ? -9.203 -2.947 10.098 1.00 89.31 95 GLY A N 1
ATOM 747 C CA . GLY A 1 95 ? -8.930 -3.691 8.874 1.00 89.31 95 GLY A CA 1
ATOM 748 C C . GLY A 1 95 ? -7.524 -4.300 8.915 1.00 89.31 95 GLY A C 1
ATOM 749 O O . GLY A 1 95 ? -6.617 -3.747 9.542 1.00 89.31 95 GLY A O 1
ATOM 750 N N . GLU A 1 96 ? -7.361 -5.445 8.264 1.00 85.81 96 GLU A N 1
ATOM 751 C CA . GLU A 1 96 ? -6.087 -6.163 8.147 1.00 85.81 96 GLU A CA 1
ATOM 752 C C . GLU A 1 96 ? -5.132 -5.455 7.171 1.00 85.81 96 GLU A C 1
ATOM 754 O O . GLU A 1 96 ? -5.585 -4.690 6.326 1.00 85.81 96 GLU A O 1
ATOM 759 N N . SER A 1 97 ? -3.825 -5.734 7.258 1.00 84.94 97 SER A N 1
ATOM 760 C CA . SER A 1 97 ? -2.723 -5.029 6.565 1.00 84.94 97 SER A CA 1
ATOM 761 C C . SER A 1 97 ? -2.287 -3.693 7.193 1.00 84.94 97 SER A C 1
ATOM 763 O O . SER A 1 97 ? -3.076 -2.973 7.814 1.00 84.94 97 SER A O 1
ATOM 765 N N . GLU A 1 98 ? -1.003 -3.357 7.019 1.00 84.50 98 GLU A N 1
ATOM 766 C CA . GLU A 1 98 ? -0.350 -2.167 7.583 1.00 84.50 98 GLU A CA 1
ATOM 767 C C . GLU A 1 98 ? -1.026 -0.868 7.131 1.00 84.50 98 GLU A C 1
ATOM 769 O O . GLU A 1 98 ? -1.255 0.038 7.934 1.00 84.50 98 GLU A O 1
ATOM 774 N N . ILE A 1 99 ? -1.443 -0.810 5.865 1.00 89.56 99 ILE A N 1
ATOM 775 C CA . ILE A 1 99 ? -2.128 0.344 5.274 1.00 89.56 99 ILE A CA 1
ATOM 776 C C . ILE A 1 99 ? -3.432 0.653 6.016 1.00 89.56 99 ILE A C 1
ATOM 778 O O . ILE A 1 99 ? -3.682 1.795 6.416 1.00 89.56 99 ILE A O 1
ATOM 782 N N . ASN A 1 100 ? -4.268 -0.368 6.219 1.00 91.88 100 ASN A N 1
ATOM 783 C CA . ASN A 1 100 ? -5.536 -0.221 6.921 1.00 91.88 100 ASN A CA 1
ATOM 784 C C . ASN A 1 100 ? -5.314 0.170 8.385 1.00 91.88 100 ASN A C 1
ATOM 786 O O . ASN A 1 100 ? -6.008 1.058 8.889 1.00 91.88 100 ASN A O 1
ATOM 790 N N . ALA A 1 101 ? -4.323 -0.442 9.042 1.00 87.56 101 ALA A N 1
ATOM 791 C CA . ALA A 1 101 ? -3.911 -0.102 10.400 1.00 87.56 101 ALA A CA 1
ATOM 792 C C . ALA A 1 101 ? -3.509 1.373 10.524 1.00 87.56 101 ALA A C 1
ATOM 794 O O . ALA A 1 101 ? -4.057 2.089 11.370 1.00 87.56 101 ALA A O 1
ATOM 795 N N . ALA A 1 102 ? -2.622 1.852 9.651 1.00 89.50 102 ALA A N 1
ATOM 796 C CA . ALA A 1 102 ? -2.140 3.227 9.655 1.00 89.50 102 ALA A CA 1
ATOM 797 C C . ALA A 1 102 ? -3.264 4.233 9.359 1.00 89.50 102 ALA A C 1
ATOM 799 O O . ALA A 1 102 ? -3.455 5.190 10.119 1.00 89.50 102 ALA A O 1
ATOM 800 N N . ALA A 1 103 ? -4.046 4.002 8.301 1.00 92.38 103 ALA A N 1
ATOM 801 C CA . ALA A 1 103 ? -5.113 4.906 7.885 1.00 92.38 103 ALA A CA 1
ATOM 802 C C . ALA A 1 103 ? -6.243 4.987 8.927 1.00 92.38 103 ALA A C 1
ATOM 804 O O . ALA A 1 103 ? -6.655 6.087 9.300 1.00 92.38 103 ALA A O 1
ATOM 805 N N . SER A 1 104 ? -6.709 3.847 9.454 1.00 93.38 104 SER A N 1
ATOM 806 C CA . SER A 1 104 ? -7.789 3.808 10.453 1.00 93.38 104 SER A CA 1
ATOM 807 C C . SER A 1 104 ? -7.355 4.428 11.778 1.00 93.38 104 SER A C 1
ATOM 809 O O . SER A 1 104 ? -8.088 5.229 12.356 1.00 93.38 104 SER A O 1
ATOM 811 N N . THR A 1 105 ? -6.144 4.117 12.245 1.00 92.38 105 THR A N 1
ATOM 812 C CA . THR A 1 105 ? -5.622 4.670 13.503 1.00 92.38 105 THR A CA 1
ATOM 813 C C . THR A 1 105 ? -5.422 6.178 13.407 1.00 92.38 105 THR A C 1
ATOM 815 O O . THR A 1 105 ? -5.819 6.912 14.311 1.00 92.38 105 THR A O 1
ATOM 818 N N . THR A 1 106 ? -4.889 6.663 12.283 1.00 92.81 106 THR A N 1
ATOM 819 C CA . THR A 1 106 ? -4.754 8.104 12.029 1.00 92.81 106 THR A CA 1
ATOM 820 C C . THR A 1 106 ? -6.125 8.777 11.993 1.00 92.81 106 THR A C 1
ATOM 822 O O . THR A 1 106 ? -6.337 9.776 12.677 1.00 92.81 106 THR A O 1
ATOM 825 N N . ALA A 1 107 ? -7.091 8.212 11.264 1.00 93.31 107 ALA A N 1
ATOM 826 C CA . ALA A 1 107 ? -8.448 8.750 11.219 1.00 93.31 107 ALA A CA 1
ATOM 827 C C . ALA A 1 107 ? -9.092 8.830 12.613 1.00 93.31 107 ALA A C 1
ATOM 829 O O . ALA A 1 107 ? -9.713 9.840 12.944 1.00 93.31 107 ALA A O 1
ATOM 830 N N . LEU A 1 108 ? -8.895 7.808 13.455 1.00 93.88 108 LEU A N 1
ATOM 831 C CA . LEU A 1 108 ? -9.371 7.825 14.833 1.00 93.88 108 LEU A CA 1
ATOM 832 C C . LEU A 1 108 ? -8.693 8.933 15.649 1.00 93.88 108 LEU A C 1
ATOM 834 O O . LEU A 1 108 ? -9.383 9.740 16.266 1.00 93.88 108 LEU A O 1
ATOM 838 N N . PHE A 1 109 ? -7.361 8.989 15.654 1.0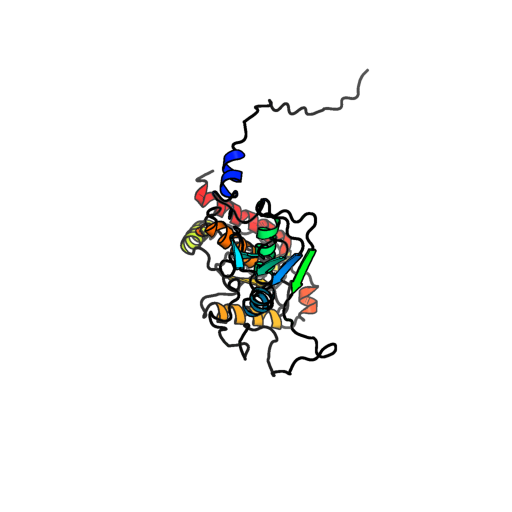0 93.25 109 PHE A N 1
ATOM 839 C CA . PHE A 1 109 ? -6.597 9.891 16.524 1.00 93.25 109 PHE A CA 1
ATOM 840 C C . PHE A 1 109 ? -6.779 11.368 16.181 1.00 93.25 109 PHE A C 1
ATOM 842 O O . PHE A 1 109 ? -6.729 12.212 17.072 1.00 93.25 109 PHE A O 1
ATOM 849 N N . PHE A 1 110 ? -7.020 11.680 14.909 1.00 91.75 110 PHE A N 1
ATOM 850 C CA . PHE A 1 110 ? -7.303 13.041 14.456 1.00 91.75 110 PHE A CA 1
ATOM 851 C C . PHE A 1 110 ? -8.802 13.379 14.450 1.00 91.75 110 PHE A C 1
ATOM 853 O O . PHE A 1 110 ? -9.179 14.497 14.091 1.00 91.75 110 PHE A O 1
ATOM 860 N N . SER A 1 111 ? -9.668 12.446 14.857 1.00 90.94 111 SER A N 1
ATOM 861 C CA . SER A 1 111 ? -11.102 12.696 14.955 1.00 90.94 111 SER A CA 1
ATOM 862 C C . SER A 1 111 ? -11.410 13.679 16.088 1.00 90.94 111 SER A C 1
ATOM 864 O O . SER A 1 111 ? -11.003 13.449 17.226 1.00 90.94 111 SER A O 1
ATOM 866 N N . PRO A 1 112 ? -12.226 14.724 15.848 1.00 88.50 112 PRO A N 1
ATOM 867 C CA . PRO A 1 112 ? -12.654 15.634 16.909 1.00 88.50 112 PRO A CA 1
ATOM 868 C C . PRO A 1 112 ? -13.640 14.979 17.892 1.00 88.50 112 PRO A C 1
ATOM 870 O O . PRO A 1 112 ? -14.117 15.639 18.814 1.00 88.50 112 PRO A O 1
ATOM 873 N N . TYR A 1 113 ? -14.013 13.712 17.674 1.00 89.88 113 TYR A N 1
ATOM 874 C CA . TYR A 1 113 ? -14.982 13.000 18.511 1.00 89.88 113 TYR A CA 1
ATOM 875 C C . TYR A 1 113 ? -14.351 12.475 19.790 1.00 89.88 113 TYR A C 1
ATOM 877 O O . TYR A 1 113 ? -15.081 12.218 20.744 1.00 89.88 113 TYR A O 1
ATOM 885 N N . PHE A 1 114 ? -13.026 12.353 19.832 1.00 92.81 114 PHE A N 1
ATOM 886 C CA . PHE A 1 114 ? -12.326 11.745 20.948 1.00 92.81 114 PHE A CA 1
ATOM 887 C C . PHE A 1 114 ? -11.262 12.675 21.523 1.00 92.81 114 PHE A C 1
ATOM 889 O O . PHE A 1 114 ? -10.589 13.401 20.795 1.00 92.81 114 PHE A O 1
ATOM 896 N N . ASP A 1 115 ? -11.107 12.630 22.842 1.00 92.69 115 ASP A N 1
ATOM 897 C CA . ASP A 1 115 ? -9.959 13.188 23.548 1.00 92.69 115 ASP A CA 1
ATOM 898 C C . ASP A 1 115 ? -9.139 12.031 24.119 1.00 92.69 115 ASP A C 1
ATOM 900 O O . ASP A 1 115 ? -9.526 11.394 25.099 1.00 92.69 115 ASP A O 1
ATOM 904 N N . PHE A 1 116 ? -8.005 11.753 23.478 1.00 94.06 116 PHE A N 1
ATOM 905 C CA . PHE A 1 116 ? -7.130 10.642 23.842 1.00 94.06 116 PHE A CA 1
ATOM 906 C C . PHE A 1 116 ? -5.976 11.026 24.777 1.00 94.06 116 PHE A C 1
ATOM 908 O O . PHE A 1 116 ? -5.106 10.200 25.053 1.00 94.06 116 PHE A O 1
ATOM 915 N N . THR A 1 117 ? -5.936 12.264 25.283 1.00 93.94 117 THR A N 1
ATOM 916 C CA . THR A 1 117 ? -4.782 12.807 26.032 1.00 93.94 117 THR A CA 1
ATOM 917 C C . THR A 1 117 ? -4.428 12.031 27.306 1.00 93.94 117 THR A C 1
ATOM 919 O O . THR A 1 117 ? -3.304 12.137 27.793 1.00 93.94 117 THR A O 1
ATOM 922 N N . SER A 1 118 ? -5.367 11.247 27.846 1.00 90.56 118 SER A N 1
ATOM 923 C CA . SER A 1 118 ? -5.186 10.389 29.029 1.00 90.56 118 SER A CA 1
ATOM 924 C C . SER A 1 118 ? -5.631 8.934 28.795 1.00 90.56 118 SER A C 1
ATOM 926 O O . SER A 1 118 ? -5.943 8.225 29.753 1.00 90.56 118 SER A O 1
ATOM 928 N N . THR A 1 119 ? -5.701 8.490 27.536 1.00 82.81 119 THR A N 1
ATOM 929 C CA . THR A 1 119 ? -6.184 7.152 27.153 1.00 82.81 119 THR A CA 1
ATOM 930 C C . THR A 1 119 ? -5.048 6.133 27.062 1.00 82.81 119 THR A C 1
ATOM 932 O O . THR A 1 119 ? -3.982 6.421 26.523 1.00 82.81 119 THR A O 1
ATOM 935 N N . TYR A 1 120 ? -5.291 4.907 27.532 1.00 76.44 120 TYR A N 1
ATOM 936 C CA . TYR A 1 120 ? -4.423 3.755 27.282 1.00 76.44 120 TYR A CA 1
ATOM 937 C C . TYR A 1 120 ? -4.858 3.016 26.014 1.00 76.44 120 TYR A C 1
ATOM 939 O O . TYR A 1 120 ? -6.042 2.741 25.832 1.00 76.44 120 TYR A O 1
ATOM 947 N N . PHE A 1 121 ? -3.901 2.643 25.166 1.00 84.38 121 PHE A N 1
ATOM 948 C CA . PHE A 1 121 ? -4.164 1.886 23.941 1.00 84.38 121 PHE A CA 1
ATOM 949 C C . PHE A 1 121 ? -3.676 0.447 24.067 1.00 84.38 121 PHE A C 1
ATOM 951 O O . PHE A 1 121 ? -2.578 0.196 24.566 1.00 84.38 121 PHE A O 1
ATOM 958 N N . MET A 1 122 ? -4.490 -0.493 23.595 1.00 61.22 122 MET A N 1
ATOM 959 C CA . MET A 1 122 ? -4.164 -1.914 23.551 1.00 61.22 122 MET A CA 1
ATOM 960 C C . MET A 1 122 ? -4.377 -2.432 22.128 1.00 61.22 122 MET A C 1
ATOM 962 O O . MET A 1 122 ? -5.514 -2.553 21.689 1.00 61.22 122 MET A O 1
ATOM 966 N N . ILE A 1 123 ? -3.289 -2.739 21.422 1.00 73.31 123 ILE A N 1
ATOM 967 C CA . ILE A 1 123 ? -3.328 -3.369 20.095 1.00 73.31 123 ILE A CA 1
ATOM 968 C C . ILE A 1 123 ? -3.277 -4.884 20.296 1.00 73.31 123 ILE A C 1
ATOM 970 O O . ILE A 1 123 ? -2.353 -5.385 20.939 1.00 73.31 123 ILE A O 1
ATOM 974 N N . VAL A 1 124 ? -4.278 -5.603 19.795 1.00 58.56 124 VAL A N 1
ATOM 975 C CA . VAL A 1 124 ? -4.489 -7.029 20.071 1.00 58.56 124 VAL A CA 1
ATOM 976 C C . VAL A 1 124 ? -4.902 -7.768 18.811 1.00 58.56 124 VAL A C 1
ATOM 978 O O . VAL A 1 124 ? -5.946 -7.474 18.236 1.00 58.56 124 VAL A O 1
ATOM 981 N N . GLY A 1 125 ? -4.102 -8.768 18.443 1.00 59.41 125 GLY A N 1
ATOM 982 C CA . GLY A 1 125 ? -4.403 -9.643 17.323 1.00 59.41 125 GLY A CA 1
ATOM 983 C C . GLY A 1 125 ? -3.579 -10.928 17.290 1.00 59.41 125 GLY A C 1
ATOM 984 O O . GLY A 1 125 ? -2.712 -11.155 18.141 1.00 59.41 125 GLY A O 1
ATOM 985 N N . ILE A 1 126 ? -3.889 -11.792 16.328 1.00 70.31 126 ILE A N 1
ATOM 986 C CA . ILE A 1 126 ? -3.184 -13.054 16.075 1.00 70.31 126 ILE A CA 1
ATOM 987 C C . ILE A 1 126 ? -1.924 -12.823 15.227 1.00 70.31 126 ILE A C 1
ATOM 989 O O . ILE A 1 126 ? -1.821 -11.845 14.494 1.00 70.31 126 ILE A O 1
ATOM 993 N N . ALA A 1 127 ? -0.944 -13.727 15.315 1.00 53.75 127 ALA A N 1
ATOM 994 C CA . ALA A 1 127 ? 0.324 -13.588 14.599 1.00 53.75 127 ALA A CA 1
ATOM 995 C C . ALA A 1 127 ? 0.928 -14.939 14.196 1.00 53.75 127 ALA A C 1
ATOM 997 O O . ALA A 1 127 ? 0.716 -15.963 14.852 1.00 53.75 127 ALA A O 1
ATOM 998 N N . GLY A 1 128 ? 1.742 -14.922 13.138 1.00 62.09 128 GLY A N 1
ATOM 999 C CA . GLY A 1 128 ? 2.641 -16.022 12.804 1.00 62.09 128 GLY A CA 1
ATOM 1000 C C . GLY A 1 128 ? 3.772 -16.138 13.829 1.00 62.09 128 GLY A C 1
ATOM 1001 O O . GLY A 1 128 ? 4.346 -15.141 14.263 1.00 62.09 128 GLY A O 1
ATOM 1002 N N . GLY A 1 129 ? 4.094 -17.365 14.231 1.00 45.59 129 GLY A N 1
ATOM 1003 C CA . GLY A 1 129 ? 5.107 -17.636 15.243 1.00 45.59 129 GLY A CA 1
ATOM 1004 C C . GLY A 1 129 ? 6.364 -18.266 14.656 1.00 45.59 129 GLY A C 1
ATOM 1005 O O . GLY A 1 129 ? 6.276 -19.299 13.997 1.00 45.59 129 GLY A O 1
ATOM 1006 N N . ASN A 1 130 ? 7.539 -17.695 14.933 1.00 59.53 130 ASN A N 1
ATOM 1007 C CA . ASN A 1 130 ? 8.809 -18.328 14.579 1.00 59.53 130 ASN A CA 1
ATOM 1008 C C . ASN A 1 130 ? 8.962 -19.659 15.353 1.00 59.53 130 ASN A C 1
ATOM 1010 O O . ASN A 1 130 ? 9.033 -19.616 16.584 1.00 59.53 130 ASN A O 1
ATOM 1014 N N . PRO A 1 131 ? 9.067 -20.821 14.674 1.00 59.28 131 PRO A N 1
ATOM 1015 C CA . PRO A 1 131 ? 9.068 -22.138 15.315 1.00 59.28 131 PRO A CA 1
ATOM 1016 C C . PRO A 1 131 ? 10.258 -22.383 16.258 1.00 59.28 131 PRO A C 1
ATOM 1018 O O . PRO A 1 131 ? 10.202 -23.275 17.101 1.00 59.28 131 PRO A O 1
ATOM 1021 N N . TYR A 1 132 ? 11.335 -21.598 16.142 1.00 53.28 132 TYR A N 1
ATOM 1022 C CA . TYR A 1 132 ? 12.474 -21.659 17.063 1.00 53.28 132 TYR A CA 1
ATOM 1023 C C . TYR A 1 132 ? 12.184 -21.005 18.420 1.00 53.28 132 TYR A C 1
ATOM 1025 O O . TYR A 1 132 ? 12.898 -21.258 19.389 1.00 53.28 132 TYR A O 1
ATOM 1033 N N . TYR A 1 133 ? 11.151 -20.163 18.490 1.00 54.97 133 TYR A N 1
ATOM 1034 C CA . TYR A 1 133 ? 10.837 -19.338 19.658 1.00 54.97 133 TYR A CA 1
ATOM 1035 C C . TYR A 1 133 ? 9.387 -19.489 20.144 1.00 54.97 133 TYR A C 1
ATOM 1037 O O . TYR A 1 133 ? 9.068 -19.066 21.251 1.00 54.97 133 TYR A O 1
ATOM 1045 N N . THR A 1 134 ? 8.503 -20.090 19.348 1.00 48.19 134 THR A N 1
ATOM 1046 C CA . THR A 1 134 ? 7.101 -20.367 19.687 1.00 48.19 134 THR A CA 1
ATOM 1047 C C . THR A 1 134 ? 6.584 -21.532 18.838 1.00 48.19 134 THR A C 1
ATOM 1049 O O . THR A 1 134 ? 7.248 -21.947 17.898 1.00 48.19 134 THR A O 1
ATOM 1052 N N . THR A 1 135 ? 5.423 -22.105 19.139 1.00 47.97 135 THR A N 1
ATOM 1053 C CA . THR A 1 135 ? 4.896 -23.269 18.408 1.00 47.97 135 THR A CA 1
ATOM 1054 C C . THR A 1 135 ? 3.596 -22.910 17.696 1.00 47.97 135 THR A C 1
ATOM 1056 O O . THR A 1 135 ? 2.634 -22.517 18.350 1.00 47.97 135 THR A O 1
ATOM 1059 N N . THR A 1 136 ? 3.530 -23.095 16.375 1.00 57.97 136 THR A N 1
ATOM 1060 C CA . THR A 1 136 ? 2.272 -23.109 15.599 1.00 57.97 136 THR A CA 1
ATOM 1061 C C . THR A 1 136 ? 2.190 -24.388 14.744 1.00 57.97 136 THR A C 1
ATOM 1063 O O . THR A 1 136 ? 3.214 -24.990 14.426 1.00 57.97 136 THR A O 1
ATOM 1066 N N . GLY A 1 137 ? 0.977 -24.871 14.441 1.00 41.78 137 GLY A N 1
ATOM 1067 C CA . GLY A 1 137 ? 0.643 -26.273 14.094 1.00 41.78 137 GLY A CA 1
ATOM 1068 C C . GLY A 1 137 ? 1.093 -26.887 12.748 1.00 41.78 137 GLY A C 1
ATOM 1069 O O . GLY A 1 137 ? 0.443 -27.822 12.293 1.00 41.78 137 GLY A O 1
ATOM 1070 N N . SER A 1 138 ? 2.230 -26.461 12.185 1.00 36.00 138 SER A N 1
ATOM 1071 C CA . SER A 1 138 ? 3.074 -27.102 11.140 1.00 36.00 138 SER A CA 1
ATOM 1072 C C . SER A 1 138 ? 2.638 -27.143 9.654 1.00 36.00 138 SER A C 1
ATOM 1074 O O . SER A 1 138 ? 1.481 -26.955 9.298 1.00 36.00 138 SER A O 1
ATOM 1076 N N . ALA A 1 139 ? 3.658 -27.310 8.794 1.00 34.69 139 ALA A N 1
ATOM 1077 C CA . ALA A 1 139 ? 3.920 -26.551 7.564 1.00 34.69 139 ALA A CA 1
ATOM 1078 C C . ALA A 1 139 ? 3.713 -27.304 6.234 1.00 34.69 139 ALA A C 1
ATOM 1080 O O . ALA A 1 139 ? 3.687 -28.534 6.187 1.00 34.69 139 ALA A O 1
ATOM 1081 N N . ALA A 1 140 ? 3.661 -26.538 5.140 1.00 36.44 140 ALA A N 1
ATOM 1082 C CA . ALA A 1 140 ? 3.574 -27.023 3.766 1.00 36.44 140 ALA A CA 1
ATOM 1083 C C . ALA A 1 140 ? 4.869 -26.759 2.965 1.00 36.44 140 ALA A C 1
ATOM 1085 O O . ALA A 1 140 ? 5.643 -25.854 3.269 1.00 36.44 140 ALA A O 1
ATOM 1086 N N . ASN A 1 141 ? 5.107 -27.592 1.949 1.00 43.09 141 ASN A N 1
ATOM 1087 C CA . ASN A 1 141 ? 6.286 -27.577 1.078 1.00 43.09 141 ASN A CA 1
ATOM 1088 C C . ASN A 1 141 ? 6.063 -26.640 -0.120 1.00 43.09 141 ASN A C 1
ATOM 1090 O O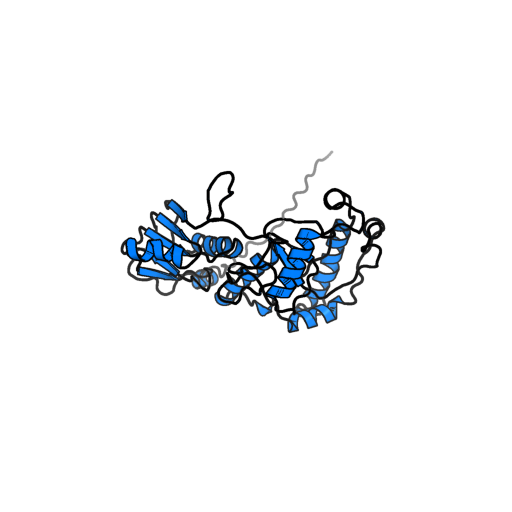 . ASN A 1 141 ? 5.530 -27.085 -1.138 1.00 43.09 141 ASN A O 1
ATOM 1094 N N . TRP A 1 142 ? 6.391 -25.352 0.015 1.00 58.00 142 TRP A N 1
ATOM 1095 C CA . TRP A 1 142 ? 6.134 -24.337 -1.017 1.00 58.00 142 TRP A CA 1
ATOM 1096 C C . TRP A 1 142 ? 7.425 -23.788 -1.624 1.00 58.00 142 TRP A C 1
ATOM 1098 O O . TRP A 1 142 ? 8.468 -23.731 -0.977 1.00 58.00 142 TRP A O 1
ATOM 1108 N N . THR A 1 143 ? 7.343 -23.379 -2.887 1.00 63.56 143 THR A N 1
ATOM 1109 C CA . THR A 1 143 ? 8.457 -22.818 -3.669 1.00 63.56 143 THR A CA 1
ATOM 1110 C C . THR A 1 143 ? 8.755 -21.356 -3.328 1.00 63.56 143 THR A C 1
ATOM 1112 O O . THR A 1 143 ? 9.836 -20.864 -3.638 1.00 63.56 143 THR A O 1
ATOM 1115 N N . THR A 1 144 ? 7.817 -20.673 -2.668 1.00 71.00 144 THR A N 1
ATOM 1116 C CA . THR A 1 144 ? 7.951 -19.311 -2.142 1.00 71.00 144 THR A CA 1
ATOM 1117 C C . THR A 1 144 ? 7.159 -19.168 -0.839 1.00 71.00 144 THR A C 1
ATOM 1119 O O . THR A 1 144 ? 6.159 -19.858 -0.637 1.00 71.00 144 THR A O 1
ATOM 1122 N N . GLY A 1 145 ? 7.613 -18.272 0.043 1.00 71.12 145 GLY A N 1
ATOM 1123 C CA . GLY A 1 145 ? 6.890 -17.862 1.252 1.00 71.12 145 GLY A CA 1
ATOM 1124 C C . GLY A 1 145 ? 5.910 -16.701 1.033 1.00 71.12 145 GLY A C 1
ATOM 1125 O O . GLY A 1 145 ? 5.245 -16.306 1.982 1.00 71.12 145 GLY A O 1
ATOM 1126 N N . TYR A 1 146 ? 5.821 -16.163 -0.190 1.00 76.38 146 TYR A N 1
ATOM 1127 C CA . TYR A 1 146 ? 4.927 -15.061 -0.558 1.00 76.38 146 TYR A CA 1
ATOM 1128 C C . TYR A 1 146 ? 3.740 -15.567 -1.379 1.00 76.38 146 TYR A C 1
ATOM 1130 O O . TYR A 1 146 ? 3.928 -16.124 -2.459 1.00 76.38 146 TYR A O 1
ATOM 1138 N N . PHE A 1 147 ? 2.525 -15.386 -0.859 1.00 79.19 147 PHE A N 1
ATOM 1139 C CA . PHE A 1 147 ? 1.288 -15.908 -1.442 1.00 79.19 147 PHE A CA 1
ATOM 1140 C C . PHE A 1 147 ? 0.047 -15.230 -0.845 1.00 79.19 147 PHE A C 1
ATOM 1142 O O . PHE A 1 147 ? 0.128 -14.562 0.184 1.00 79.19 147 PHE A O 1
ATOM 1149 N N . GLY A 1 148 ? -1.114 -15.425 -1.477 1.00 82.81 148 GLY A N 1
ATOM 1150 C CA . GLY A 1 148 ? -2.384 -14.857 -1.016 1.00 82.81 148 GLY A CA 1
ATOM 1151 C C . GLY A 1 148 ? -2.843 -15.417 0.329 1.00 82.81 148 GLY A C 1
ATOM 1152 O O . GLY A 1 148 ? -2.895 -16.634 0.515 1.00 82.81 148 GLY A O 1
ATOM 1153 N N . PHE A 1 149 ? -3.236 -14.546 1.256 1.00 82.62 149 PHE A N 1
ATOM 1154 C CA . PHE A 1 149 ? -3.843 -14.972 2.516 1.00 82.62 149 PHE A CA 1
ATOM 1155 C C . PHE A 1 149 ? -5.050 -15.899 2.276 1.00 82.62 149 PHE A C 1
ATOM 1157 O O . PHE A 1 149 ? -5.751 -15.795 1.270 1.00 82.62 149 PHE A O 1
ATOM 1164 N N . GLY A 1 150 ? -5.254 -16.865 3.177 1.00 82.19 150 GLY A N 1
ATOM 1165 C CA . GLY A 1 150 ? -6.334 -17.851 3.073 1.00 82.19 150 GLY A CA 1
ATOM 1166 C C . GLY A 1 150 ? -6.156 -18.917 1.981 1.00 82.19 150 GLY A C 1
ATOM 1167 O O . GLY A 1 150 ? -7.027 -19.774 1.830 1.00 82.19 150 GLY A O 1
ATOM 1168 N N . THR A 1 151 ? -5.044 -18.911 1.236 1.00 82.62 151 THR A N 1
ATOM 1169 C CA . THR A 1 151 ? -4.744 -19.936 0.222 1.00 82.62 151 THR A CA 1
ATOM 1170 C C . THR A 1 151 ? -3.897 -21.084 0.773 1.00 82.62 151 THR A C 1
ATOM 1172 O O . THR A 1 151 ? -3.231 -20.965 1.802 1.00 82.62 151 THR A O 1
ATOM 1175 N N . THR A 1 152 ? -3.916 -22.221 0.071 1.00 81.25 152 THR A N 1
ATOM 1176 C CA . THR A 1 152 ? -3.120 -23.417 0.404 1.00 81.25 152 THR A CA 1
ATOM 1177 C C . THR A 1 152 ? -1.976 -23.685 -0.578 1.00 81.25 152 THR A C 1
ATOM 1179 O O . THR A 1 152 ? -1.288 -24.699 -0.441 1.00 81.25 152 THR A O 1
ATOM 1182 N N . ALA A 1 153 ? -1.792 -22.817 -1.576 1.00 78.81 153 ALA A N 1
ATOM 1183 C CA . ALA A 1 153 ? -0.695 -22.868 -2.536 1.00 78.81 153 ALA A CA 1
ATOM 1184 C C . ALA A 1 153 ? -0.434 -21.468 -3.143 1.00 78.81 153 ALA A C 1
ATOM 1186 O O . ALA A 1 153 ? -1.380 -20.683 -3.250 1.00 78.81 153 ALA A O 1
ATOM 1187 N N . PRO A 1 154 ? 0.810 -21.147 -3.562 1.00 78.12 154 PRO A N 1
ATOM 1188 C CA . PRO A 1 154 ? 1.171 -19.816 -4.067 1.00 78.12 154 PRO A CA 1
ATOM 1189 C C . PRO A 1 154 ? 0.460 -19.359 -5.346 1.00 78.12 154 PRO A C 1
ATOM 1191 O O . PRO A 1 154 ? 0.373 -18.163 -5.596 1.00 78.12 154 PRO A O 1
ATOM 1194 N N . ASP A 1 155 ? -0.025 -20.294 -6.160 1.00 82.44 155 ASP A N 1
ATOM 1195 C CA . ASP A 1 155 ? -0.643 -20.063 -7.470 1.00 82.44 155 ASP A CA 1
ATOM 1196 C C . ASP A 1 155 ? -2.174 -19.922 -7.414 1.00 82.44 155 ASP A C 1
ATOM 1198 O O . ASP A 1 155 ? -2.845 -19.824 -8.442 1.00 82.44 155 ASP A O 1
ATOM 1202 N N . MET A 1 156 ? -2.748 -19.900 -6.211 1.00 85.12 156 MET A N 1
ATOM 1203 C CA . MET A 1 156 ? -4.187 -19.772 -6.024 1.00 85.12 156 MET A CA 1
ATOM 1204 C C . MET A 1 156 ? -4.621 -18.313 -5.928 1.00 85.12 156 MET A C 1
ATOM 1206 O O . MET A 1 156 ? -4.082 -17.529 -5.145 1.00 85.12 156 MET A O 1
ATOM 1210 N N . TYR A 1 157 ? -5.686 -17.972 -6.654 1.00 85.88 157 TYR A N 1
ATOM 1211 C CA . TYR A 1 157 ? -6.403 -16.726 -6.419 1.00 85.88 157 TYR A CA 1
ATOM 1212 C C . TYR A 1 157 ? -7.026 -16.754 -5.012 1.00 85.88 157 TYR A C 1
ATOM 1214 O O . TYR A 1 157 ? -7.795 -17.677 -4.721 1.00 85.88 157 TYR A O 1
ATOM 1222 N N . PRO A 1 158 ? -6.738 -15.770 -4.138 1.00 84.88 158 PRO A N 1
ATOM 1223 C CA . PRO A 1 158 ? -7.224 -15.789 -2.759 1.00 84.88 158 PRO A CA 1
ATOM 1224 C C . PRO A 1 158 ? -8.750 -15.702 -2.657 1.00 84.88 158 PRO A C 1
ATOM 1226 O O . PRO A 1 158 ? -9.320 -16.170 -1.676 1.0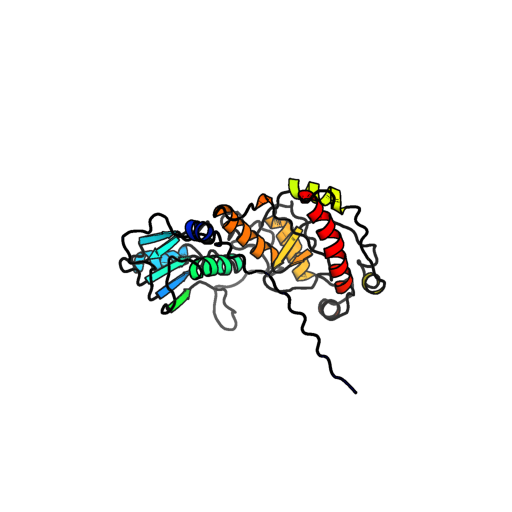0 84.88 158 PRO A O 1
ATOM 1229 N N . GLY A 1 159 ? -9.436 -15.179 -3.678 1.00 83.88 159 GLY A N 1
ATOM 1230 C CA . GLY A 1 159 ? -10.877 -14.941 -3.623 1.00 83.88 159 GLY A CA 1
ATOM 1231 C C . GLY A 1 159 ? -11.218 -13.733 -2.749 1.00 83.88 159 GLY A C 1
ATOM 1232 O O . GLY A 1 159 ? -10.529 -13.436 -1.779 1.00 83.88 159 GLY A O 1
ATOM 1233 N N . MET A 1 160 ? -12.311 -13.039 -3.072 1.00 79.88 160 MET A N 1
ATOM 1234 C CA . MET A 1 160 ? -12.677 -11.782 -2.399 1.00 79.88 160 MET A CA 1
ATOM 1235 C C . MET A 1 160 ? -12.871 -11.921 -0.880 1.00 79.88 160 MET A C 1
ATOM 1237 O O . MET A 1 160 ? -12.698 -10.952 -0.155 1.00 79.88 160 MET A O 1
ATOM 1241 N N . SER A 1 161 ? -13.227 -13.111 -0.383 1.00 80.12 161 SER A N 1
ATOM 1242 C CA . SER A 1 161 ? -13.409 -13.365 1.054 1.00 80.12 161 SER A CA 1
ATOM 1243 C C . SER A 1 161 ? -12.109 -13.360 1.859 1.00 80.12 161 SER A C 1
ATOM 1245 O O . SER A 1 161 ? -12.176 -13.310 3.080 1.00 80.12 161 SER A O 1
ATOM 1247 N N . ASN A 1 162 ? -10.955 -13.454 1.195 1.00 83.88 162 ASN A N 1
ATOM 1248 C CA . ASN A 1 162 ? -9.634 -13.435 1.824 1.00 83.88 162 ASN A CA 1
ATOM 1249 C C . ASN A 1 162 ? -8.854 -12.149 1.500 1.00 83.88 162 ASN A C 1
ATOM 1251 O O . ASN A 1 162 ? -7.643 -12.108 1.693 1.00 83.88 162 ASN A O 1
ATOM 1255 N N . TRP A 1 163 ? -9.529 -11.130 0.959 1.00 85.25 163 TRP A N 1
ATOM 1256 C CA . TRP A 1 163 ? -8.942 -9.815 0.714 1.00 85.25 163 TRP A CA 1
ATOM 1257 C C . TRP A 1 163 ? -9.139 -8.931 1.940 1.00 85.25 163 TRP A C 1
ATOM 1259 O O . TRP A 1 163 ? -10.245 -8.813 2.468 1.00 85.25 163 TRP A O 1
ATOM 1269 N N . TYR A 1 164 ? -8.078 -8.250 2.336 1.00 85.69 164 TYR A N 1
ATOM 1270 C CA . TYR A 1 164 ? -8.090 -7.182 3.322 1.00 85.69 164 TYR A CA 1
ATOM 1271 C C . TYR A 1 164 ? -8.649 -5.870 2.745 1.00 85.69 164 TYR A C 1
ATOM 1273 O O . TYR A 1 164 ? -9.013 -4.964 3.497 1.00 85.69 164 TYR A O 1
ATOM 1281 N N . GLY A 1 165 ? -8.750 -5.767 1.416 1.00 87.69 165 GLY A N 1
ATOM 1282 C CA . GLY A 1 165 ? -9.302 -4.619 0.695 1.00 87.69 165 GLY A CA 1
ATOM 1283 C C . GLY A 1 165 ? -8.256 -3.586 0.277 1.00 87.69 165 GLY A C 1
ATOM 1284 O O . GLY A 1 165 ? -8.630 -2.522 -0.203 1.00 87.69 165 GLY A O 1
ATOM 1285 N N . THR A 1 166 ? -6.966 -3.892 0.444 1.00 90.56 166 THR A N 1
ATOM 1286 C CA . THR A 1 166 ? -5.833 -3.009 0.099 1.00 90.56 166 THR A CA 1
ATOM 1287 C C . THR A 1 166 ? -4.837 -3.655 -0.866 1.00 90.56 166 THR A C 1
ATOM 1289 O O . THR A 1 166 ? -3.747 -3.129 -1.087 1.00 90.56 166 THR A O 1
ATOM 1292 N N . GLU A 1 167 ? -5.178 -4.819 -1.416 1.00 90.81 167 GLU A N 1
ATOM 1293 C CA . GLU A 1 167 ? -4.326 -5.614 -2.299 1.00 90.81 167 GLU A CA 1
ATOM 1294 C C . GLU A 1 167 ? -4.181 -4.992 -3.688 1.00 90.81 167 GLU A C 1
ATOM 1296 O O . GLU A 1 167 ? -3.073 -4.895 -4.214 1.00 90.81 167 GLU A O 1
ATOM 1301 N N . VAL A 1 168 ? -5.301 -4.581 -4.292 1.00 92.06 168 VAL A N 1
ATOM 1302 C CA . VAL A 1 168 ? -5.366 -4.132 -5.687 1.00 92.06 168 VAL A CA 1
ATOM 1303 C C . VAL A 1 168 ? -6.206 -2.866 -5.782 1.00 92.06 168 VAL A C 1
ATOM 1305 O O . VAL A 1 168 ? -7.375 -2.855 -5.401 1.00 92.06 168 VAL A O 1
ATOM 1308 N N . PHE A 1 169 ? -5.614 -1.817 -6.352 1.00 93.31 169 PHE A N 1
ATOM 1309 C CA . PHE A 1 169 ? -6.275 -0.545 -6.622 1.00 93.31 169 PHE A CA 1
ATOM 1310 C C . PHE A 1 169 ? -6.285 -0.266 -8.120 1.00 93.31 169 PHE A C 1
ATOM 1312 O O . PHE A 1 169 ? -5.233 -0.143 -8.745 1.00 93.31 169 PHE A O 1
ATOM 1319 N N . GLU A 1 170 ? -7.477 -0.134 -8.697 1.00 92.75 170 GLU A N 1
ATOM 1320 C CA . GLU A 1 170 ? -7.631 0.264 -10.093 1.00 92.75 170 GLU A CA 1
ATOM 1321 C C . GLU A 1 170 ? -7.720 1.791 -10.207 1.00 92.75 170 GLU A C 1
ATOM 1323 O O . GLU A 1 170 ? -8.554 2.439 -9.569 1.00 92.75 170 GLU A O 1
ATOM 1328 N N . LEU A 1 171 ? -6.872 2.369 -11.058 1.00 90.44 171 LEU A N 1
ATOM 1329 C CA . LEU A 1 171 ? -6.901 3.792 -11.387 1.00 90.44 171 LEU A CA 1
ATOM 1330 C C . LEU A 1 171 ? -7.739 4.068 -12.636 1.00 90.44 171 LEU A C 1
ATOM 1332 O O . LEU A 1 171 ? -7.996 3.202 -13.468 1.00 90.44 171 LEU A O 1
ATOM 1336 N N . ASN A 1 172 ? -8.146 5.326 -12.803 1.00 92.44 172 ASN A N 1
ATOM 1337 C CA . ASN A 1 172 ? -9.000 5.745 -13.909 1.00 92.44 172 ASN A CA 1
ATOM 1338 C C . ASN A 1 172 ? -8.301 5.597 -15.275 1.00 92.44 172 ASN A C 1
ATOM 1340 O O . ASN A 1 172 ? -7.518 6.454 -15.693 1.00 92.44 172 ASN A O 1
ATOM 1344 N N . THR A 1 173 ? -8.658 4.555 -16.024 1.00 89.38 173 THR A N 1
ATOM 1345 C CA . THR A 1 173 ? -8.070 4.236 -17.336 1.00 89.38 173 THR A CA 1
ATOM 1346 C C . THR A 1 173 ? -8.353 5.293 -18.412 1.00 89.38 173 THR A C 1
ATOM 1348 O O . THR A 1 173 ? -7.520 5.517 -19.289 1.00 89.38 173 THR A O 1
ATOM 1351 N N . ASN A 1 174 ? -9.466 6.033 -18.322 1.00 90.56 174 ASN A N 1
ATOM 1352 C CA . ASN A 1 174 ? -9.743 7.164 -19.218 1.00 90.56 174 ASN A CA 1
ATOM 1353 C C . ASN A 1 174 ? -8.835 8.368 -18.921 1.00 90.56 174 ASN A C 1
ATOM 1355 O O . ASN A 1 174 ? -8.469 9.123 -19.825 1.00 90.56 174 ASN A O 1
ATOM 1359 N N . LEU A 1 175 ? -8.489 8.593 -17.650 1.00 85.44 175 LEU A N 1
ATOM 1360 C CA . LEU A 1 175 ? -7.491 9.596 -17.278 1.00 85.44 175 LEU A CA 1
ATOM 1361 C C . LEU A 1 175 ? -6.098 9.149 -17.725 1.00 85.44 175 LEU A C 1
ATOM 1363 O O . LEU A 1 175 ? -5.401 9.936 -18.358 1.00 85.44 175 LEU A O 1
ATOM 1367 N N . LEU A 1 176 ? -5.747 7.882 -17.500 1.00 85.38 176 LEU A N 1
ATOM 1368 C CA . LEU A 1 176 ? -4.493 7.288 -17.958 1.00 85.38 176 LEU A CA 1
ATOM 1369 C C . LEU A 1 176 ? -4.304 7.437 -19.473 1.00 85.38 176 LEU A C 1
ATOM 1371 O O . LEU A 1 176 ? -3.269 7.931 -19.904 1.00 85.38 176 LEU A O 1
ATOM 1375 N N . ALA A 1 177 ? -5.314 7.107 -20.282 1.00 88.19 177 ALA A N 1
ATOM 1376 C CA . ALA A 1 177 ? -5.244 7.252 -21.737 1.00 88.19 177 ALA A CA 1
ATOM 1377 C C . ALA A 1 177 ? -4.971 8.704 -22.172 1.00 88.19 177 ALA A C 1
ATOM 1379 O O . ALA A 1 177 ? -4.155 8.947 -23.061 1.00 88.19 177 ALA A O 1
ATOM 1380 N N . ARG A 1 178 ? -5.605 9.683 -21.510 1.00 85.94 178 ARG A N 1
ATOM 1381 C CA . ARG A 1 178 ? -5.359 11.114 -21.760 1.00 85.94 178 ARG A CA 1
ATOM 1382 C C . ARG A 1 178 ? -3.950 11.539 -21.349 1.00 85.94 178 ARG A C 1
ATOM 1384 O O . ARG A 1 178 ? -3.326 12.316 -22.065 1.00 85.94 178 ARG A O 1
ATOM 1391 N N . VAL A 1 179 ? -3.445 11.027 -20.226 1.00 80.94 179 VAL A N 1
ATOM 1392 C CA . VAL A 1 179 ? -2.067 11.272 -19.776 1.00 80.94 179 VAL A CA 1
ATOM 1393 C C . VAL A 1 179 ? -1.069 10.703 -20.772 1.00 80.94 179 VAL A C 1
ATOM 1395 O O . VAL A 1 179 ? -0.183 11.427 -21.219 1.00 80.94 179 VAL A O 1
ATOM 1398 N N . MET A 1 180 ? -1.253 9.453 -21.192 1.00 84.50 180 MET A N 1
ATOM 1399 C CA . MET A 1 180 ? -0.386 8.801 -22.170 1.00 84.50 180 MET A CA 1
ATOM 1400 C C . MET A 1 180 ? -0.331 9.565 -23.494 1.00 84.50 180 MET A C 1
ATOM 1402 O O . MET A 1 180 ? 0.753 9.718 -24.053 1.00 84.50 180 MET A O 1
ATOM 1406 N N . ASP A 1 181 ? -1.453 10.112 -23.969 1.00 87.38 181 ASP A N 1
ATOM 1407 C CA . ASP A 1 181 ? -1.475 10.885 -25.214 1.00 87.38 181 ASP A CA 1
ATOM 1408 C C . ASP A 1 181 ? -0.573 12.129 -25.173 1.00 87.38 181 ASP A C 1
ATOM 1410 O O . ASP A 1 181 ? 0.052 12.465 -26.178 1.00 87.38 181 ASP A O 1
ATOM 1414 N N . VAL A 1 182 ? -0.441 12.776 -24.008 1.00 84.06 182 VAL A N 1
ATOM 1415 C CA . VAL A 1 182 ? 0.389 13.984 -23.867 1.00 84.06 182 VAL A CA 1
ATOM 1416 C C . VAL A 1 182 ? 1.834 13.711 -23.469 1.00 84.06 182 VAL A C 1
ATOM 1418 O O . VAL A 1 182 ? 2.684 14.570 -23.724 1.00 84.06 182 VAL A O 1
ATOM 1421 N N . VAL A 1 183 ? 2.125 12.567 -22.834 1.00 82.50 183 VAL A N 1
ATOM 1422 C CA . VAL A 1 183 ? 3.485 12.249 -22.372 1.00 82.50 183 VAL A CA 1
ATOM 1423 C C . VAL A 1 183 ? 4.268 11.355 -23.327 1.00 82.50 183 VAL A C 1
ATOM 1425 O O . VAL A 1 183 ? 5.485 11.451 -23.313 1.00 82.50 183 VAL A O 1
ATOM 1428 N N . LYS A 1 184 ? 3.628 10.538 -24.178 1.00 84.69 184 LYS A N 1
ATOM 1429 C CA . LYS A 1 184 ? 4.307 9.520 -25.016 1.00 84.69 184 LYS A CA 1
ATOM 1430 C C . LYS A 1 184 ? 5.471 10.043 -25.872 1.00 84.69 184 LYS A C 1
ATOM 1432 O O . LYS A 1 184 ? 6.411 9.299 -26.124 1.00 84.69 184 LYS A O 1
ATOM 1437 N N . ASP A 1 185 ? 5.416 11.311 -26.285 1.00 85.19 185 ASP A N 1
ATOM 1438 C CA . ASP A 1 185 ? 6.426 11.959 -27.134 1.00 85.19 185 ASP A CA 1
ATOM 1439 C C . ASP A 1 185 ? 7.415 12.834 -26.333 1.00 85.19 185 ASP A C 1
ATOM 1441 O O . ASP A 1 185 ? 8.220 13.572 -26.910 1.00 85.19 185 ASP A O 1
ATOM 1445 N N . VAL A 1 186 ? 7.355 12.806 -24.995 1.00 85.25 186 VAL A N 1
ATOM 1446 C CA . VAL A 1 186 ? 8.315 13.513 -24.141 1.00 85.25 186 VAL A CA 1
ATOM 1447 C C . VAL A 1 186 ? 9.692 12.898 -24.346 1.00 85.25 186 VAL A C 1
ATOM 1449 O O . VAL A 1 186 ? 9.915 11.712 -24.114 1.00 85.25 186 VAL A O 1
ATOM 1452 N N . LYS A 1 187 ? 10.645 13.737 -24.756 1.00 88.19 187 LYS A N 1
ATOM 1453 C CA . LYS A 1 187 ? 12.045 13.339 -24.845 1.00 88.19 187 LYS A CA 1
ATOM 1454 C C . LYS A 1 187 ? 12.595 13.123 -23.436 1.00 88.19 187 LYS A C 1
ATOM 1456 O O . LYS A 1 187 ? 12.738 14.082 -22.680 1.00 88.19 187 LYS A O 1
ATOM 1461 N N . LEU A 1 188 ? 12.913 11.874 -23.122 1.00 86.44 188 LEU A N 1
ATOM 1462 C CA . LEU A 1 188 ? 13.564 11.495 -21.876 1.00 86.44 188 LEU A CA 1
ATOM 1463 C C . LEU A 1 188 ? 15.072 11.756 -21.955 1.00 86.44 188 LEU A C 1
ATOM 1465 O O . LEU A 1 188 ? 15.696 11.604 -23.009 1.00 86.44 188 LEU A O 1
ATOM 1469 N N . ASN A 1 189 ? 15.642 12.166 -20.830 1.00 86.69 189 ASN A N 1
ATOM 1470 C CA . ASN A 1 189 ? 17.079 12.250 -20.646 1.00 86.69 189 ASN A CA 1
ATOM 1471 C C . ASN A 1 189 ? 17.662 10.851 -20.459 1.00 86.69 189 ASN A C 1
ATOM 1473 O O . ASN A 1 189 ? 17.023 9.980 -19.871 1.00 86.69 189 ASN A O 1
ATOM 1477 N N . ASP A 1 190 ? 18.891 10.689 -20.936 1.00 88.81 190 ASP A N 1
ATOM 1478 C CA . ASP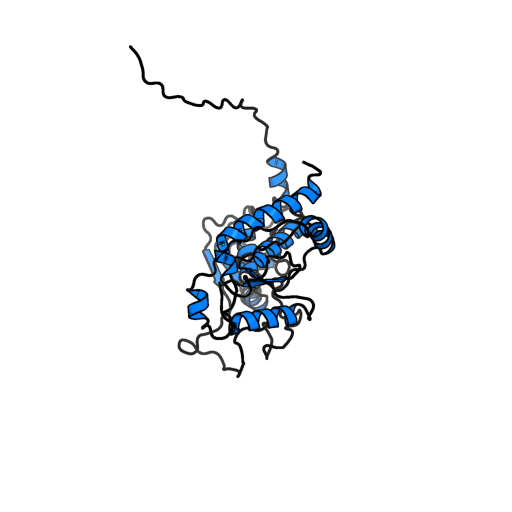 A 1 190 ? 19.692 9.477 -20.817 1.00 88.81 190 ASP A CA 1
ATOM 1479 C C . ASP A 1 190 ? 21.146 9.870 -20.515 1.00 88.81 190 ASP A C 1
ATOM 1481 O O . ASP A 1 190 ? 21.583 10.972 -20.877 1.00 88.81 190 ASP A O 1
ATOM 1485 N N . THR A 1 191 ? 21.887 9.004 -19.831 1.00 87.38 191 THR A N 1
ATOM 1486 C CA . THR A 1 191 ? 23.277 9.251 -19.426 1.00 87.38 191 THR A CA 1
ATOM 1487 C C . THR A 1 191 ? 24.146 8.034 -19.718 1.00 87.38 191 THR A C 1
ATOM 1489 O O . THR A 1 191 ? 23.682 6.898 -19.705 1.00 87.38 191 THR A O 1
ATOM 1492 N N . ALA A 1 192 ? 25.441 8.262 -19.959 1.00 88.12 192 ALA A N 1
ATOM 1493 C CA . ALA A 1 192 ? 26.391 7.165 -20.167 1.00 88.12 192 ALA A CA 1
ATOM 1494 C C . ALA A 1 192 ? 26.463 6.221 -18.950 1.00 88.12 192 ALA A C 1
ATOM 1496 O O . ALA A 1 192 ? 26.637 5.019 -19.127 1.00 88.12 192 ALA A O 1
ATOM 1497 N N . ASP A 1 193 ? 26.293 6.763 -17.740 1.00 84.25 193 ASP A N 1
ATOM 1498 C CA . ASP A 1 193 ? 26.316 5.993 -16.495 1.00 84.25 193 ASP A CA 1
ATOM 1499 C C . ASP A 1 193 ? 25.088 5.084 -16.355 1.00 84.25 193 ASP A C 1
ATOM 1501 O O . ASP A 1 193 ? 25.233 3.933 -15.953 1.00 84.25 193 ASP A O 1
ATOM 1505 N N . ALA A 1 194 ? 23.891 5.554 -16.728 1.00 81.75 194 ALA A N 1
ATOM 1506 C CA . ALA A 1 194 ? 22.688 4.720 -16.741 1.00 81.75 194 ALA A CA 1
ATOM 1507 C C . ALA A 1 194 ? 22.762 3.651 -17.845 1.00 81.75 194 ALA A C 1
ATOM 1509 O O . ALA A 1 194 ? 22.478 2.478 -17.603 1.00 81.75 194 ALA A O 1
ATOM 1510 N N . ALA A 1 195 ? 23.246 4.028 -19.032 1.00 85.31 195 ALA A N 1
ATOM 1511 C CA . ALA A 1 195 ? 23.375 3.129 -20.178 1.00 85.31 195 ALA A CA 1
ATOM 1512 C C . ALA A 1 195 ? 24.442 2.027 -20.011 1.00 85.31 195 ALA A C 1
ATOM 1514 O O . ALA A 1 195 ? 24.534 1.120 -20.844 1.00 85.31 195 ALA A O 1
ATOM 1515 N N . ALA A 1 196 ? 25.257 2.081 -18.952 1.00 81.75 196 ALA A N 1
ATOM 1516 C CA . ALA A 1 196 ? 26.314 1.107 -18.690 1.00 81.75 196 ALA A CA 1
ATOM 1517 C C . ALA A 1 196 ? 25.794 -0.257 -18.190 1.00 81.75 196 ALA A C 1
ATOM 1519 O O . ALA A 1 196 ? 26.528 -1.246 -18.258 1.00 81.75 196 ALA A O 1
ATOM 1520 N N . PHE A 1 197 ? 24.546 -0.337 -17.716 1.00 76.69 197 PHE A N 1
ATOM 1521 C CA . PHE A 1 197 ? 23.981 -1.533 -17.084 1.00 76.69 197 PHE A CA 1
ATOM 1522 C C . PHE A 1 197 ? 22.837 -2.100 -17.928 1.00 76.69 197 PHE A C 1
ATOM 1524 O O . PHE A 1 197 ? 21.875 -1.406 -18.218 1.00 76.69 197 PHE A O 1
ATOM 1531 N N . ALA A 1 198 ? 22.899 -3.365 -18.349 1.00 69.06 198 ALA A N 1
ATOM 1532 C CA . ALA A 1 198 ? 21.778 -3.984 -19.065 1.00 69.06 198 ALA A CA 1
ATOM 1533 C C . ALA A 1 198 ? 20.602 -4.278 -18.103 1.00 69.06 198 ALA A C 1
ATOM 1535 O O . ALA A 1 198 ? 20.864 -4.729 -16.987 1.00 69.06 198 ALA A O 1
ATOM 1536 N N . PRO A 1 199 ? 19.328 -4.110 -18.518 1.00 70.56 199 PRO A N 1
ATOM 1537 C CA . PRO A 1 199 ? 18.858 -3.672 -19.839 1.00 70.56 199 PRO A CA 1
ATOM 1538 C C . PRO A 1 199 ? 18.760 -2.142 -20.039 1.00 70.56 199 PRO A C 1
ATOM 1540 O O . PRO A 1 199 ? 18.236 -1.709 -21.063 1.00 70.56 199 PRO A O 1
ATOM 1543 N N . ALA A 1 200 ? 19.260 -1.308 -19.118 1.00 72.50 200 ALA A N 1
ATOM 1544 C CA . ALA A 1 200 ? 19.308 0.156 -19.282 1.00 72.50 200 ALA A CA 1
ATOM 1545 C C . ALA A 1 200 ? 20.261 0.631 -20.400 1.00 72.50 200 ALA A C 1
ATOM 1547 O O . ALA A 1 200 ? 20.280 1.807 -20.734 1.00 72.50 200 ALA A O 1
ATOM 1548 N N . ASN A 1 201 ? 20.987 -0.277 -21.059 1.00 78.12 201 ASN A N 1
ATOM 1549 C CA . ASN A 1 201 ? 21.719 -0.008 -22.300 1.00 78.12 201 ASN A CA 1
ATOM 1550 C C . ASN A 1 201 ? 20.815 0.231 -23.533 1.00 78.12 201 ASN A C 1
ATOM 1552 O O . ASN A 1 201 ? 21.321 0.385 -24.648 1.00 78.12 201 ASN A O 1
ATOM 1556 N N . LEU A 1 202 ? 19.491 0.230 -23.357 1.00 84.81 202 LEU A N 1
ATOM 1557 C CA . LEU A 1 202 ? 18.503 0.660 -24.345 1.00 84.81 202 LEU A CA 1
ATOM 1558 C C . LEU A 1 202 ? 18.024 2.089 -24.039 1.00 84.81 202 LEU A C 1
ATOM 1560 O O . LEU A 1 202 ? 17.945 2.451 -22.867 1.00 84.81 202 LEU A O 1
ATOM 1564 N N . PRO A 1 203 ? 17.633 2.885 -25.056 1.00 84.75 203 PRO A N 1
ATOM 1565 C CA . PRO A 1 203 ? 17.087 4.217 -24.817 1.00 84.75 203 PRO A CA 1
ATOM 1566 C C . PRO A 1 203 ? 15.868 4.177 -23.880 1.00 84.75 203 PRO A C 1
ATOM 1568 O O . PRO A 1 203 ? 15.028 3.282 -24.029 1.00 84.75 203 PRO A O 1
ATOM 1571 N N . PRO A 1 204 ? 15.716 5.151 -22.967 1.00 86.94 204 PRO A N 1
ATOM 1572 C CA . PRO A 1 204 ? 14.595 5.186 -22.040 1.00 86.94 204 PRO A CA 1
ATOM 1573 C C . PRO A 1 204 ? 13.267 5.372 -22.782 1.00 86.94 204 PRO A C 1
ATOM 1575 O O . PRO A 1 204 ? 13.158 6.146 -23.736 1.00 86.94 204 PRO A O 1
ATOM 1578 N N . THR A 1 205 ? 12.232 4.683 -22.307 1.00 89.19 205 THR A N 1
ATOM 1579 C CA . THR A 1 205 ? 10.884 4.711 -22.886 1.00 89.19 205 THR A CA 1
ATOM 1580 C C . THR A 1 205 ? 9.832 4.963 -21.821 1.00 89.19 205 THR A C 1
ATOM 1582 O O . THR A 1 205 ? 10.006 4.580 -20.667 1.00 89.19 205 THR A O 1
ATOM 1585 N N . ILE A 1 206 ? 8.699 5.530 -22.226 1.00 83.81 206 ILE A N 1
ATOM 1586 C CA . ILE A 1 206 ? 7.511 5.626 -21.379 1.00 83.81 206 ILE A CA 1
ATOM 1587 C C . ILE A 1 206 ? 6.658 4.384 -21.618 1.00 83.81 206 ILE A C 1
ATOM 1589 O O . ILE A 1 206 ? 6.325 4.062 -22.759 1.00 83.81 206 ILE A O 1
ATOM 1593 N N . VAL A 1 207 ? 6.301 3.695 -20.540 1.00 88.81 207 VAL A N 1
ATOM 1594 C CA . VAL A 1 207 ? 5.511 2.464 -20.580 1.00 88.81 207 VAL A CA 1
ATOM 1595 C C . VAL A 1 207 ? 4.274 2.601 -19.702 1.00 88.81 207 VAL A C 1
ATOM 1597 O O . VAL A 1 207 ? 4.316 3.221 -18.645 1.00 88.81 207 VAL A O 1
ATOM 1600 N N . GLN A 1 208 ? 3.169 2.013 -20.157 1.00 87.50 208 GLN A N 1
ATOM 1601 C CA . GLN A 1 208 ? 1.974 1.813 -19.345 1.00 87.50 208 GLN A CA 1
ATOM 1602 C C . GLN A 1 208 ? 2.017 0.399 -18.764 1.00 87.50 208 GLN A C 1
ATOM 1604 O O . GLN A 1 208 ? 2.038 -0.580 -19.519 1.00 87.50 208 GLN A O 1
ATOM 1609 N N . CYS A 1 209 ? 2.046 0.310 -17.441 1.00 90.88 209 CYS A N 1
ATOM 1610 C CA . CYS A 1 209 ? 2.037 -0.931 -16.680 1.00 90.88 209 CYS A CA 1
ATOM 1611 C C . CYS A 1 209 ? 1.823 -0.645 -15.186 1.00 90.88 209 CYS A C 1
ATOM 1613 O O . CYS A 1 209 ? 1.570 0.500 -14.814 1.00 90.88 209 CYS A O 1
ATOM 1615 N N . ASP A 1 210 ? 1.907 -1.686 -14.362 1.00 94.06 210 ASP A N 1
ATOM 1616 C CA . ASP A 1 210 ? 1.484 -1.686 -12.968 1.00 94.06 210 ASP A CA 1
ATOM 1617 C C . ASP A 1 210 ? 2.667 -1.755 -11.996 1.00 94.06 210 ASP A C 1
ATOM 1619 O O . ASP A 1 210 ? 3.752 -2.269 -12.306 1.00 94.06 210 ASP A O 1
ATOM 1623 N N . VAL A 1 211 ? 2.425 -1.230 -10.797 1.00 91.38 211 VAL A N 1
ATOM 1624 C CA . VAL A 1 211 ? 3.396 -1.151 -9.705 1.00 91.38 211 VAL A CA 1
ATOM 1625 C C . VAL A 1 211 ? 3.024 -2.173 -8.635 1.00 91.38 211 VAL A C 1
ATOM 1627 O O . VAL A 1 211 ? 1.870 -2.215 -8.212 1.00 91.38 211 VAL A O 1
ATOM 1630 N N . ALA A 1 212 ? 3.983 -2.983 -8.183 1.00 92.88 212 ALA A N 1
ATOM 1631 C CA . ALA A 1 212 ? 3.808 -3.766 -6.963 1.00 92.88 212 ALA A CA 1
ATOM 1632 C C . ALA A 1 212 ? 4.296 -2.949 -5.764 1.00 92.88 212 ALA A C 1
ATOM 1634 O O . ALA A 1 212 ? 5.423 -2.451 -5.770 1.00 92.88 212 ALA A O 1
ATOM 1635 N N . THR A 1 213 ? 3.453 -2.836 -4.740 1.00 91.50 213 THR A N 1
ATOM 1636 C CA . THR A 1 213 ? 3.794 -2.143 -3.494 1.00 91.50 213 THR A CA 1
ATOM 1637 C C . THR A 1 213 ? 4.110 -3.151 -2.399 1.00 91.50 213 THR A C 1
ATOM 1639 O O . THR A 1 213 ? 3.380 -4.131 -2.244 1.00 91.50 213 THR A O 1
ATOM 1642 N N . SER A 1 214 ? 5.160 -2.906 -1.621 1.00 89.69 214 SER A N 1
ATOM 1643 C CA . SER A 1 214 ? 5.543 -3.732 -0.470 1.00 89.69 214 SER A CA 1
ATOM 1644 C C . SER A 1 214 ? 5.963 -2.879 0.721 1.00 89.69 214 SER A C 1
ATOM 1646 O O . SER A 1 214 ? 6.606 -1.859 0.524 1.00 89.69 214 SER A O 1
ATOM 1648 N N . ASP A 1 215 ? 5.712 -3.345 1.944 1.00 86.75 215 ASP A N 1
ATOM 1649 C CA . ASP A 1 215 ? 6.126 -2.629 3.168 1.00 86.75 215 ASP A CA 1
ATOM 1650 C C . ASP A 1 215 ? 7.642 -2.670 3.425 1.00 86.75 215 ASP A C 1
ATOM 1652 O O . ASP A 1 215 ? 8.167 -1.923 4.248 1.00 86.75 215 ASP A O 1
ATOM 1656 N N . VAL A 1 216 ? 8.357 -3.575 2.749 1.00 86.88 216 VAL A N 1
ATOM 1657 C CA . VAL A 1 216 ? 9.813 -3.673 2.831 1.00 86.88 216 VAL A CA 1
ATOM 1658 C C . VAL A 1 216 ? 10.426 -3.612 1.449 1.00 86.88 216 VAL A C 1
ATOM 1660 O O . VAL A 1 216 ? 10.040 -4.361 0.550 1.00 86.88 216 VAL A O 1
ATOM 1663 N N . TRP A 1 217 ? 11.447 -2.778 1.310 1.00 84.88 217 TRP A N 1
ATOM 1664 C CA . TRP A 1 217 ? 12.304 -2.780 0.138 1.00 84.88 217 TRP A CA 1
ATOM 1665 C C . TRP A 1 217 ? 12.873 -4.181 -0.149 1.00 84.88 217 TRP A C 1
ATOM 1667 O O . TRP A 1 217 ? 13.428 -4.843 0.738 1.00 84.88 217 TRP A O 1
ATOM 1677 N N . PHE A 1 218 ? 12.770 -4.633 -1.401 1.00 91.12 218 PHE A N 1
ATOM 1678 C CA . PHE A 1 218 ? 13.269 -5.937 -1.831 1.00 91.12 218 PHE A CA 1
ATOM 1679 C C . PHE A 1 218 ? 14.027 -5.870 -3.159 1.00 91.12 218 PHE A C 1
ATOM 1681 O O . PHE A 1 218 ? 13.775 -5.023 -4.010 1.00 91.12 218 PHE A O 1
ATOM 1688 N N . SER A 1 219 ? 14.937 -6.828 -3.352 1.00 91.38 219 SER A N 1
ATOM 1689 C CA . SER A 1 219 ? 15.607 -7.068 -4.629 1.00 91.38 219 SER A CA 1
ATOM 1690 C C . SER A 1 219 ? 15.997 -8.537 -4.774 1.00 91.38 219 SER A C 1
ATOM 1692 O O . SER A 1 219 ? 16.225 -9.245 -3.789 1.00 91.38 219 SER A O 1
ATOM 1694 N N . GLY A 1 220 ? 16.098 -8.987 -6.020 1.00 93.06 220 GLY A N 1
ATOM 1695 C CA . GLY A 1 220 ? 16.583 -10.306 -6.395 1.00 93.06 220 GLY A CA 1
ATOM 1696 C C . GLY A 1 220 ? 15.515 -11.162 -7.068 1.00 93.06 220 GLY A C 1
ATOM 1697 O O . GLY A 1 220 ? 14.345 -11.141 -6.694 1.00 93.06 220 GLY A O 1
ATOM 1698 N N . ALA A 1 221 ? 15.942 -11.970 -8.043 1.00 91.88 221 ALA A N 1
ATOM 1699 C CA . ALA A 1 221 ? 15.047 -12.702 -8.945 1.00 91.88 221 ALA A CA 1
ATOM 17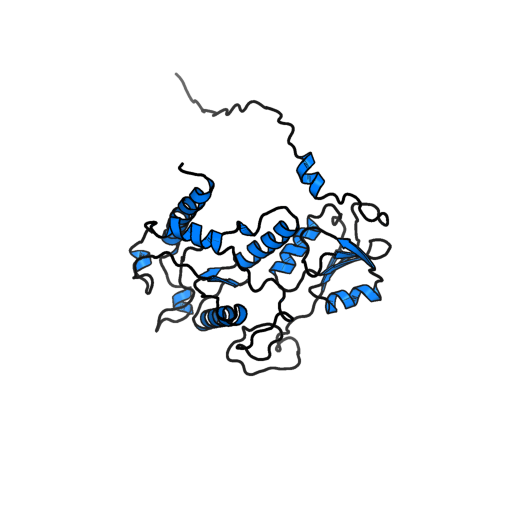00 C C . ALA A 1 221 ? 13.910 -13.467 -8.243 1.00 91.88 221 ALA A C 1
ATOM 1702 O O . ALA A 1 221 ? 12.777 -13.389 -8.694 1.00 91.88 221 ALA A O 1
ATOM 1703 N N . MET A 1 222 ? 14.173 -14.138 -7.116 1.00 90.12 222 MET A N 1
ATOM 1704 C CA . MET A 1 222 ? 13.153 -14.931 -6.414 1.00 90.12 222 MET A CA 1
ATOM 1705 C C . MET A 1 222 ? 11.984 -14.086 -5.888 1.00 90.12 222 MET A C 1
ATOM 1707 O O . MET A 1 222 ? 10.827 -14.444 -6.095 1.00 90.12 222 MET A O 1
ATOM 1711 N N . LEU A 1 223 ? 12.275 -12.976 -5.201 1.00 91.31 223 LEU A N 1
ATOM 1712 C CA . LEU A 1 223 ? 11.235 -12.100 -4.648 1.00 91.31 223 LEU A CA 1
ATOM 1713 C C . LEU A 1 223 ? 10.512 -11.367 -5.775 1.00 91.31 223 LEU A C 1
ATOM 1715 O O . LEU A 1 223 ? 9.288 -11.295 -5.794 1.00 91.31 223 LEU A O 1
ATOM 1719 N N . SER A 1 224 ? 11.269 -10.908 -6.763 1.00 91.94 224 SER A N 1
ATOM 1720 C CA . SER A 1 224 ? 10.744 -10.127 -7.874 1.00 91.94 224 SER A CA 1
ATOM 1721 C C . SER A 1 224 ? 9.934 -10.971 -8.877 1.00 91.94 224 SER A C 1
ATOM 1723 O O . SER A 1 224 ? 9.044 -10.453 -9.550 1.00 91.94 224 SER A O 1
ATOM 1725 N N . GLU A 1 225 ? 10.195 -12.278 -8.990 1.00 92.50 225 GLU A N 1
ATOM 1726 C CA . GLU A 1 225 ? 9.318 -13.245 -9.674 1.00 92.50 225 GLU A CA 1
ATOM 1727 C C . GLU A 1 225 ? 8.070 -13.560 -8.849 1.00 92.50 225 GLU A C 1
ATOM 1729 O O . GLU A 1 225 ? 6.975 -13.602 -9.406 1.00 92.50 225 GLU A O 1
ATOM 1734 N N . ALA A 1 226 ? 8.201 -13.722 -7.527 1.00 90.56 226 ALA A N 1
ATOM 1735 C CA . ALA A 1 226 ? 7.046 -13.923 -6.655 1.00 90.56 226 ALA A CA 1
ATOM 1736 C C . ALA A 1 226 ? 6.067 -12.742 -6.737 1.00 90.56 226 ALA A C 1
ATOM 1738 O O . ALA A 1 226 ? 4.866 -12.966 -6.857 1.00 90.56 226 ALA A O 1
ATOM 1739 N N . MET A 1 227 ? 6.569 -11.503 -6.757 1.00 92.38 227 MET A N 1
ATOM 1740 C CA . MET A 1 227 ? 5.732 -10.310 -6.923 1.00 92.38 227 MET A CA 1
ATOM 1741 C C . MET A 1 227 ? 5.088 -10.237 -8.305 1.00 92.38 227 MET A C 1
ATOM 1743 O O . MET A 1 227 ? 3.894 -9.970 -8.386 1.00 92.38 227 MET A O 1
ATOM 1747 N N . GLY A 1 228 ? 5.819 -10.569 -9.375 1.00 92.38 228 GLY A N 1
ATOM 1748 C CA . GLY A 1 228 ? 5.234 -10.675 -10.715 1.00 92.38 228 GLY A CA 1
ATOM 1749 C C . GLY A 1 228 ? 4.087 -11.692 -10.780 1.00 92.38 228 GLY A C 1
ATOM 1750 O O . GLY A 1 228 ? 3.009 -11.368 -11.277 1.00 92.38 228 GLY A O 1
ATOM 1751 N N . ASN A 1 229 ? 4.285 -12.883 -10.205 1.00 91.81 229 ASN A N 1
ATOM 1752 C CA . ASN A 1 229 ? 3.255 -13.923 -10.141 1.00 91.81 229 ASN A CA 1
ATOM 1753 C C . ASN A 1 229 ? 2.052 -13.476 -9.298 1.00 91.81 229 ASN A C 1
ATOM 1755 O O . ASN A 1 229 ? 0.911 -13.689 -9.695 1.00 91.81 229 ASN A O 1
ATOM 1759 N N . ILE A 1 230 ? 2.287 -12.836 -8.147 1.00 90.25 230 ILE A N 1
ATOM 1760 C CA . ILE A 1 230 ? 1.221 -12.292 -7.298 1.00 90.25 230 ILE A CA 1
ATOM 1761 C C . ILE A 1 230 ? 0.422 -11.228 -8.049 1.00 90.25 230 ILE A C 1
ATOM 1763 O O . ILE A 1 230 ? -0.805 -11.283 -8.025 1.00 90.25 230 ILE A O 1
ATOM 1767 N N . THR A 1 231 ? 1.085 -10.300 -8.748 1.00 92.38 231 THR A N 1
ATOM 1768 C CA . THR A 1 231 ? 0.408 -9.297 -9.578 1.00 92.38 231 THR A CA 1
ATOM 1769 C C . THR A 1 231 ? -0.480 -9.975 -10.614 1.00 92.38 231 THR A C 1
ATOM 1771 O O . THR A 1 231 ? -1.654 -9.627 -10.710 1.00 92.38 231 THR A O 1
ATOM 1774 N N . GLU A 1 232 ? 0.028 -10.970 -11.343 1.00 93.19 232 GLU A N 1
ATOM 1775 C CA . GLU A 1 232 ? -0.758 -11.711 -12.335 1.00 93.19 232 GLU A CA 1
ATOM 1776 C C . GLU A 1 232 ? -1.972 -12.399 -11.692 1.00 93.19 232 GLU A C 1
ATOM 1778 O O . GLU A 1 232 ? -3.101 -12.215 -12.143 1.00 93.19 232 GLU A O 1
ATOM 1783 N N . ILE A 1 233 ? -1.778 -13.130 -10.594 1.00 91.12 233 ILE A N 1
ATOM 1784 C CA . ILE A 1 233 ? -2.851 -13.877 -9.930 1.00 91.12 233 ILE A CA 1
ATOM 1785 C C . ILE A 1 233 ? -3.908 -12.926 -9.358 1.00 91.12 233 ILE A C 1
ATOM 1787 O O . ILE A 1 233 ? -5.097 -13.092 -9.629 1.00 91.12 233 ILE A O 1
ATOM 1791 N N . TRP A 1 234 ? -3.510 -11.928 -8.566 1.00 91.06 234 TRP A N 1
ATOM 1792 C CA . TRP A 1 234 ? -4.442 -11.062 -7.828 1.00 91.06 234 TRP A CA 1
ATOM 1793 C C . TRP A 1 234 ? -5.236 -10.130 -8.740 1.00 91.06 234 TRP A C 1
ATOM 1795 O O . TRP A 1 234 ? -6.359 -9.754 -8.407 1.00 91.06 234 TRP A O 1
ATOM 1805 N N . THR A 1 235 ? -4.695 -9.814 -9.914 1.00 91.44 235 THR A N 1
ATOM 1806 C CA . THR A 1 235 ? -5.388 -9.039 -10.949 1.00 91.44 235 THR A CA 1
ATOM 1807 C C . THR A 1 235 ? -6.110 -9.920 -11.970 1.00 91.44 235 THR A C 1
ATOM 1809 O O . THR A 1 235 ? -6.613 -9.415 -12.969 1.00 91.44 235 THR A O 1
ATOM 1812 N N . ASN A 1 236 ? -6.182 -11.239 -11.752 1.00 90.06 236 ASN A N 1
ATOM 1813 C CA . ASN A 1 236 ? -6.796 -12.183 -12.688 1.00 90.06 236 ASN A CA 1
ATOM 1814 C C . ASN A 1 236 ? -6.224 -12.057 -14.121 1.00 90.06 236 ASN A C 1
ATOM 1816 O O . ASN A 1 236 ? -6.951 -12.075 -15.117 1.00 90.06 236 ASN A O 1
ATOM 1820 N N . GLY A 1 237 ? -4.906 -11.882 -14.208 1.00 91.62 237 GLY A N 1
ATOM 1821 C CA . GLY A 1 237 ? -4.129 -11.802 -15.441 1.00 91.62 237 GLY A CA 1
ATOM 1822 C C . GLY A 1 237 ? -4.147 -10.444 -16.144 1.00 91.62 237 GLY A C 1
ATOM 1823 O O . GLY A 1 237 ? -3.569 -10.329 -17.224 1.00 91.62 237 GLY A O 1
ATOM 1824 N N . THR A 1 238 ? -4.806 -9.417 -15.595 1.00 92.62 238 THR A N 1
ATOM 1825 C CA . THR A 1 238 ? -4.875 -8.101 -16.257 1.00 92.62 238 THR A CA 1
ATOM 1826 C C . THR A 1 238 ? -3.697 -7.191 -15.924 1.00 92.62 238 THR A C 1
ATOM 1828 O O . THR A 1 238 ? -3.399 -6.287 -16.702 1.00 92.62 238 THR A O 1
ATOM 1831 N N . GLY A 1 239 ? -3.049 -7.406 -14.781 1.00 91.38 239 GLY A N 1
ATOM 1832 C CA . GLY A 1 239 ? -1.918 -6.622 -14.307 1.00 91.38 239 GLY A CA 1
ATOM 1833 C C . GLY A 1 239 ? -0.613 -7.007 -14.997 1.00 91.38 239 GLY A C 1
ATOM 1834 O O . GLY A 1 239 ? -0.306 -8.180 -15.203 1.00 91.38 239 GLY A O 1
ATOM 1835 N N . LYS A 1 240 ? 0.186 -6.000 -15.325 1.00 93.50 240 LYS A N 1
ATOM 1836 C CA . LYS A 1 240 ? 1.511 -6.111 -15.920 1.00 93.50 240 LYS A CA 1
ATOM 1837 C C . LYS A 1 240 ? 2.535 -5.493 -14.979 1.00 93.50 240 LYS A C 1
ATOM 1839 O O . LYS A 1 240 ? 2.760 -4.290 -15.008 1.00 93.50 240 LYS A O 1
ATOM 1844 N N . TYR A 1 241 ? 3.188 -6.325 -14.182 1.00 93.94 241 TYR A N 1
ATOM 1845 C CA . TYR A 1 241 ? 4.213 -5.880 -13.244 1.00 93.94 241 TYR A CA 1
ATOM 1846 C C . TYR A 1 241 ? 5.418 -5.236 -13.955 1.00 93.94 241 TYR A C 1
ATOM 1848 O O . TYR A 1 241 ? 6.012 -5.834 -14.856 1.00 93.94 241 TYR A O 1
ATOM 1856 N N . CYS A 1 242 ? 5.765 -4.013 -13.553 1.00 90.81 242 CYS A N 1
ATOM 1857 C CA . CYS A 1 242 ? 6.848 -3.228 -14.149 1.00 90.81 242 CYS A CA 1
ATOM 1858 C C . CYS A 1 242 ? 7.808 -2.619 -13.134 1.00 90.81 242 CYS A C 1
ATOM 1860 O O . CYS A 1 242 ? 9.002 -2.521 -13.410 1.00 90.81 242 CYS A O 1
ATOM 1862 N N . THR A 1 243 ? 7.284 -2.136 -12.010 1.00 89.75 243 THR A N 1
ATOM 1863 C CA . THR A 1 243 ? 8.069 -1.403 -11.016 1.00 89.75 243 THR A CA 1
ATOM 1864 C C . THR A 1 243 ? 7.647 -1.786 -9.612 1.00 89.75 243 THR A C 1
ATOM 1866 O O . THR A 1 243 ? 6.512 -2.207 -9.389 1.00 89.75 243 THR A O 1
ATOM 1869 N N . THR A 1 244 ? 8.552 -1.587 -8.664 1.00 91.44 244 THR A N 1
ATOM 1870 C CA . THR A 1 244 ? 8.288 -1.702 -7.232 1.00 91.44 244 THR A CA 1
ATOM 1871 C C . THR A 1 244 ? 8.139 -0.326 -6.603 1.00 91.44 244 THR A C 1
ATOM 1873 O O . THR A 1 244 ? 8.665 0.667 -7.114 1.00 91.44 244 THR A O 1
ATOM 1876 N N . ALA A 1 245 ? 7.410 -0.267 -5.496 1.00 89.00 245 ALA A N 1
ATOM 1877 C CA . ALA A 1 245 ? 7.300 0.901 -4.636 1.00 89.00 245 ALA A CA 1
ATOM 1878 C C . ALA A 1 245 ? 6.945 0.473 -3.206 1.00 89.00 245 ALA A C 1
ATOM 1880 O O . ALA A 1 245 ? 6.643 -0.695 -2.963 1.00 89.00 245 ALA A O 1
ATOM 1881 N N . GLU A 1 246 ? 6.938 1.419 -2.269 1.00 87.62 246 GLU A N 1
ATOM 1882 C CA . GLU A 1 246 ? 6.547 1.154 -0.877 1.00 87.62 246 GLU A CA 1
ATOM 1883 C C . GLU A 1 246 ? 5.274 1.930 -0.474 1.00 87.62 246 GLU A C 1
ATOM 1885 O O . GLU A 1 246 ? 4.565 1.535 0.444 1.00 87.62 246 GLU A O 1
ATOM 1890 N N . GLU A 1 247 ? 4.897 2.993 -1.201 1.00 86.38 247 GLU A N 1
ATOM 1891 C CA . GLU A 1 247 ? 3.850 3.925 -0.744 1.00 86.38 247 GLU A CA 1
ATOM 1892 C C . GLU A 1 247 ? 2.536 3.904 -1.539 1.00 86.38 247 GLU A C 1
ATOM 1894 O O . GLU A 1 247 ? 1.554 4.518 -1.104 1.00 86.38 247 GLU A O 1
ATOM 1899 N N . ASP A 1 248 ? 2.490 3.271 -2.717 1.00 90.75 248 ASP A N 1
ATOM 1900 C CA . ASP A 1 248 ? 1.404 3.520 -3.678 1.00 90.75 248 ASP A CA 1
ATOM 1901 C C . ASP A 1 248 ? 0.058 3.011 -3.170 1.00 90.75 248 ASP A C 1
ATOM 1903 O O . ASP A 1 248 ? -0.884 3.798 -3.054 1.00 90.75 248 ASP A O 1
ATOM 1907 N N . ASN A 1 249 ? -0.034 1.739 -2.773 1.00 92.94 249 ASN A N 1
ATOM 1908 C CA . ASN A 1 249 ? -1.269 1.188 -2.209 1.00 92.94 249 ASN A CA 1
ATOM 1909 C C . ASN A 1 249 ? -1.726 1.974 -0.965 1.00 92.94 249 ASN A C 1
ATOM 1911 O O . ASN A 1 249 ? -2.921 2.215 -0.801 1.00 92.94 249 ASN A O 1
ATOM 1915 N N . ALA A 1 250 ? -0.795 2.433 -0.120 1.00 89.44 250 ALA A N 1
ATOM 1916 C CA . ALA A 1 250 ? -1.118 3.203 1.082 1.00 89.44 250 ALA A CA 1
ATOM 1917 C C . ALA A 1 250 ? -1.728 4.574 0.753 1.00 89.44 250 ALA A C 1
ATOM 1919 O O . ALA A 1 250 ? -2.721 5.012 1.351 1.00 89.44 250 ALA A O 1
ATOM 1920 N N . THR A 1 251 ? -1.139 5.242 -0.239 1.00 85.31 251 THR A N 1
ATOM 1921 C CA . THR A 1 251 ? -1.602 6.531 -0.753 1.00 85.31 251 THR A CA 1
ATOM 1922 C C . THR A 1 251 ? -2.974 6.387 -1.406 1.00 85.31 251 THR A C 1
ATOM 1924 O O . THR A 1 251 ? -3.865 7.206 -1.169 1.00 85.31 251 THR A O 1
ATOM 1927 N N . LEU A 1 252 ? -3.169 5.328 -2.195 1.00 93.88 252 LEU A N 1
ATOM 1928 C CA . LEU A 1 252 ? -4.423 5.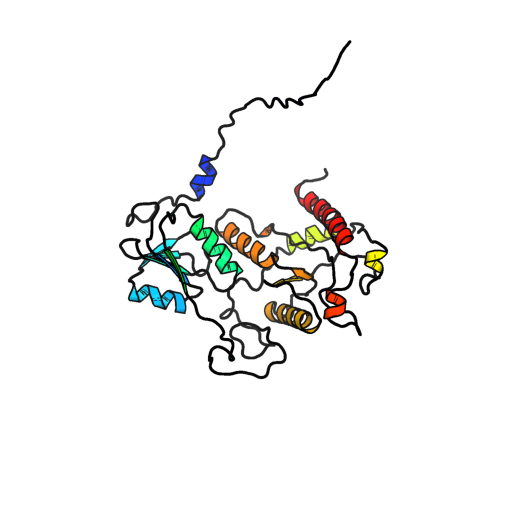056 -2.886 1.00 93.88 252 LEU A CA 1
ATOM 1929 C C . LEU A 1 252 ? -5.542 4.658 -1.924 1.00 93.88 252 LEU A C 1
ATOM 1931 O O . LEU A 1 252 ? -6.641 5.189 -2.060 1.00 93.88 252 LEU A O 1
ATOM 1935 N N . GLU A 1 253 ? -5.278 3.840 -0.907 1.00 93.94 253 GLU A N 1
ATOM 1936 C CA . GLU A 1 253 ? -6.281 3.524 0.117 1.00 93.94 253 GLU A CA 1
ATOM 1937 C C . GLU A 1 253 ? -6.716 4.779 0.880 1.00 93.94 253 GLU A C 1
ATOM 1939 O O . GLU A 1 253 ? -7.907 5.048 1.061 1.00 93.94 253 GLU A O 1
ATOM 1944 N N . SER A 1 254 ? -5.748 5.613 1.273 1.00 90.00 254 SER A N 1
ATOM 1945 C CA . SER A 1 254 ? -6.033 6.897 1.920 1.00 90.00 254 SER A CA 1
ATOM 1946 C C . SER A 1 254 ? -6.912 7.785 1.032 1.00 90.00 254 SER A C 1
ATOM 1948 O O . SER A 1 254 ? -7.837 8.443 1.517 1.00 90.00 254 SER A O 1
ATOM 1950 N N . ALA A 1 255 ? -6.670 7.773 -0.281 1.00 86.75 255 ALA A N 1
ATOM 1951 C CA . ALA A 1 255 ? -7.465 8.496 -1.261 1.00 86.75 255 ALA A CA 1
ATOM 1952 C C . ALA A 1 255 ? -8.878 7.921 -1.442 1.00 86.75 255 ALA A C 1
ATOM 1954 O O . ALA A 1 255 ? -9.826 8.703 -1.529 1.00 86.75 255 ALA A O 1
ATOM 1955 N N . VAL A 1 256 ? -9.051 6.594 -1.456 1.00 92.38 256 VAL A N 1
ATOM 1956 C CA . VAL A 1 256 ? -10.372 5.938 -1.495 1.00 92.38 256 VAL A CA 1
ATOM 1957 C C . VAL A 1 256 ? -11.189 6.338 -0.268 1.00 92.38 256 VAL A C 1
ATOM 1959 O O . VAL A 1 256 ? -12.321 6.811 -0.399 1.00 92.38 256 VAL A O 1
ATOM 1962 N N . ARG A 1 257 ? -10.604 6.254 0.930 1.00 92.38 257 ARG A N 1
ATOM 1963 C CA . ARG A 1 257 ? -11.267 6.665 2.178 1.00 92.38 257 ARG A CA 1
ATOM 1964 C C . ARG A 1 257 ? -11.640 8.146 2.170 1.00 92.38 257 ARG A C 1
ATOM 1966 O O . ARG A 1 257 ? -12.772 8.507 2.499 1.00 92.38 257 ARG A O 1
ATOM 1973 N N . ALA A 1 258 ? -10.723 9.014 1.744 1.00 84.06 258 ALA A N 1
ATOM 1974 C CA . ALA A 1 258 ? -10.985 10.446 1.610 1.00 84.06 258 ALA A CA 1
ATOM 1975 C C . ALA A 1 258 ? -12.051 10.748 0.538 1.00 84.06 258 ALA A C 1
ATOM 1977 O O . ALA A 1 258 ? -12.825 11.699 0.680 1.00 84.06 258 ALA A O 1
ATOM 1978 N N . HIS A 1 259 ? -12.128 9.943 -0.523 1.00 90.31 259 HIS A N 1
ATOM 1979 C CA . HIS A 1 259 ? -13.147 10.070 -1.558 1.00 90.31 259 HIS A CA 1
ATOM 1980 C C . HIS A 1 259 ? -14.538 9.744 -1.028 1.00 90.31 259 HIS A C 1
ATOM 1982 O O . HIS A 1 259 ? -15.467 10.531 -1.212 1.00 90.31 259 HIS A O 1
ATOM 1988 N N . LEU A 1 260 ? -14.666 8.645 -0.288 1.00 87.50 260 LEU A N 1
ATOM 1989 C CA . LEU A 1 260 ? -15.919 8.259 0.361 1.00 87.50 260 LEU A CA 1
ATOM 1990 C C . LEU A 1 260 ? -16.358 9.264 1.430 1.00 87.50 260 LEU A C 1
ATOM 1992 O O . LEU A 1 260 ? -17.552 9.481 1.622 1.00 87.50 260 LEU A O 1
ATOM 1996 N N . ALA A 1 261 ? -15.404 9.947 2.066 1.00 84.56 261 ALA A N 1
ATOM 1997 C CA . ALA A 1 261 ? -15.668 11.076 2.955 1.00 84.56 261 ALA A CA 1
ATOM 1998 C C . ALA A 1 261 ? -16.012 12.393 2.216 1.00 84.56 261 ALA A C 1
ATOM 2000 O O . ALA A 1 261 ? -16.227 13.426 2.855 1.00 84.56 261 ALA A O 1
ATOM 2001 N N . GLY A 1 262 ? -16.054 12.405 0.879 1.00 82.25 262 GLY A N 1
ATOM 2002 C CA . GLY A 1 262 ? -16.371 13.589 0.072 1.00 82.25 262 GLY A CA 1
ATOM 2003 C C . GLY A 1 262 ? -15.295 14.680 0.110 1.00 82.25 262 GLY A C 1
ATOM 2004 O O . GLY A 1 262 ? -15.607 15.868 -0.060 1.00 82.25 262 GLY A O 1
ATOM 2005 N N . MET A 1 263 ? -14.044 14.299 0.386 1.00 82.00 263 MET A N 1
ATOM 2006 C CA . MET A 1 263 ? -12.902 15.213 0.492 1.00 82.00 263 MET A CA 1
ATOM 2007 C C . MET A 1 263 ? -12.071 15.290 -0.785 1.00 82.00 263 MET A C 1
ATOM 2009 O O . MET A 1 263 ? -11.578 16.365 -1.118 1.00 82.00 263 MET A O 1
ATOM 2013 N N . VAL A 1 264 ? -11.923 14.169 -1.491 1.00 83.94 264 VAL A N 1
ATOM 2014 C CA . VAL A 1 264 ? -11.191 14.085 -2.762 1.00 83.94 264 VAL A CA 1
ATOM 2015 C C . VAL A 1 264 ? -12.018 13.344 -3.812 1.00 83.94 264 VAL A C 1
ATOM 2017 O O . VAL A 1 264 ? -13.020 12.701 -3.509 1.00 83.94 264 VAL A O 1
ATOM 2020 N N . ASP A 1 265 ? -11.616 13.436 -5.071 1.00 88.75 265 ASP A N 1
ATOM 2021 C CA . ASP A 1 265 ? -12.186 12.650 -6.164 1.00 88.75 265 ASP A CA 1
ATOM 2022 C C . ASP A 1 265 ? -11.157 11.591 -6.571 1.00 88.75 265 ASP A C 1
ATOM 2024 O O . ASP A 1 265 ? -10.147 11.922 -7.192 1.00 88.75 265 ASP A O 1
ATOM 2028 N N . TYR A 1 266 ? -11.386 10.332 -6.179 1.00 90.38 266 TYR A N 1
ATOM 2029 C CA . TYR A 1 266 ? -10.443 9.237 -6.436 1.00 90.38 266 TYR A CA 1
ATOM 2030 C C . TYR A 1 266 ? -10.184 9.038 -7.937 1.00 90.38 266 TYR A C 1
ATOM 2032 O O . TYR A 1 266 ? -9.080 8.683 -8.342 1.00 90.38 266 TYR A O 1
ATOM 2040 N N . SER A 1 267 ? -11.156 9.386 -8.792 1.00 92.44 267 SER A N 1
ATOM 2041 C CA . SER A 1 267 ? -11.024 9.278 -10.250 1.00 92.44 267 SER A CA 1
ATOM 2042 C C . SER A 1 267 ? -9.961 10.210 -10.857 1.00 92.44 267 SER A C 1
ATOM 2044 O O . SER A 1 267 ? -9.701 10.133 -12.061 1.00 92.44 267 SER A O 1
ATOM 2046 N N . ARG A 1 268 ? -9.356 11.085 -10.040 1.00 87.94 268 ARG A N 1
ATOM 2047 C CA . ARG A 1 268 ? -8.325 12.063 -10.420 1.00 87.94 268 ARG A CA 1
ATOM 2048 C C . ARG A 1 268 ? -6.904 11.663 -10.027 1.00 87.94 268 ARG A C 1
ATOM 2050 O O . ARG A 1 268 ? -5.984 12.444 -10.259 1.00 87.94 268 ARG A O 1
ATOM 2057 N N . PHE A 1 269 ? -6.712 10.492 -9.429 1.00 86.38 269 PHE A N 1
ATOM 2058 C CA . PHE A 1 269 ? -5.386 10.022 -9.043 1.00 86.38 269 PHE A CA 1
ATOM 2059 C C . PHE A 1 269 ? -4.647 9.443 -10.254 1.00 86.38 269 PHE A C 1
ATOM 2061 O O . PHE A 1 269 ? -5.208 8.687 -11.047 1.00 86.38 269 PHE A O 1
ATOM 2068 N N . ILE A 1 270 ? -3.381 9.831 -10.396 1.00 83.94 270 ILE A N 1
ATOM 2069 C CA . ILE A 1 270 ? -2.446 9.332 -11.407 1.00 83.94 270 ILE A CA 1
ATOM 2070 C C . ILE A 1 270 ? -1.237 8.804 -10.649 1.00 83.94 270 ILE A C 1
ATOM 2072 O O . ILE A 1 270 ? -0.689 9.517 -9.809 1.00 83.94 270 ILE A O 1
ATOM 2076 N N . LEU A 1 271 ? -0.814 7.587 -10.977 1.00 85.50 271 LEU A N 1
ATOM 2077 C CA . LEU A 1 271 ? 0.410 7.002 -10.457 1.00 85.50 271 LEU A CA 1
ATOM 2078 C C . LEU A 1 271 ? 1.499 7.050 -11.531 1.00 85.50 271 LEU A C 1
ATOM 2080 O O . LEU A 1 271 ? 1.294 6.597 -12.656 1.00 85.50 271 LEU A O 1
ATOM 2084 N N . LEU A 1 272 ? 2.642 7.639 -11.188 1.00 85.00 272 LEU A N 1
ATOM 2085 C CA . LEU A 1 272 ? 3.798 7.793 -12.066 1.00 85.00 272 LEU A CA 1
ATOM 2086 C C . LEU A 1 272 ? 5.056 7.411 -11.289 1.00 85.00 272 LEU A C 1
ATOM 2088 O O . LEU A 1 272 ? 5.349 8.013 -10.258 1.00 85.00 272 LEU A O 1
ATOM 2092 N N . ARG A 1 273 ? 5.826 6.463 -11.824 1.00 87.19 273 ARG A N 1
ATOM 2093 C CA . ARG A 1 273 ? 7.132 6.058 -11.297 1.00 87.19 273 ARG A CA 1
ATOM 2094 C C . ARG A 1 273 ? 8.183 6.178 -12.402 1.00 87.19 273 ARG A C 1
ATOM 2096 O O . ARG A 1 273 ? 7.918 5.841 -13.555 1.00 87.19 273 ARG A O 1
ATOM 2103 N N . THR A 1 274 ? 9.368 6.677 -12.060 1.00 83.19 274 THR A N 1
ATOM 2104 C CA . THR A 1 274 ? 10.558 6.613 -12.918 1.00 83.19 274 THR A CA 1
ATOM 2105 C C . THR A 1 274 ? 11.534 5.599 -12.340 1.00 83.19 274 THR A C 1
ATOM 2107 O O . THR A 1 274 ? 11.731 5.541 -11.131 1.00 83.19 274 THR A O 1
ATOM 2110 N N . VAL A 1 275 ? 12.115 4.771 -13.206 1.00 88.88 275 VAL A N 1
ATOM 2111 C CA . VAL A 1 275 ? 12.946 3.633 -12.794 1.00 88.88 275 VAL A CA 1
ATOM 2112 C C . VAL A 1 275 ? 14.366 4.112 -12.496 1.00 88.88 275 VAL A C 1
ATOM 2114 O O . VAL A 1 275 ? 15.070 4.537 -13.411 1.00 88.88 275 VAL A O 1
ATOM 2117 N N . SER A 1 276 ? 14.773 4.065 -11.227 1.00 86.88 276 SER A N 1
ATOM 2118 C CA . SER A 1 276 ? 16.121 4.428 -10.762 1.00 86.88 276 SER A CA 1
ATOM 2119 C C . SER A 1 276 ? 17.112 3.263 -10.761 1.00 86.88 276 SER A C 1
ATOM 2121 O O . SER A 1 276 ? 18.324 3.490 -10.779 1.00 86.88 276 SER A O 1
ATOM 2123 N N . ASP A 1 277 ? 16.595 2.039 -10.736 1.00 88.75 277 ASP A N 1
ATOM 2124 C CA . ASP A 1 277 ? 17.326 0.789 -10.568 1.00 88.75 277 ASP A CA 1
ATOM 2125 C C . ASP A 1 277 ? 16.422 -0.403 -10.933 1.00 88.75 277 ASP A C 1
ATOM 2127 O O . ASP A 1 277 ? 15.209 -0.256 -11.098 1.00 88.75 277 ASP A O 1
ATOM 2131 N N . PHE A 1 278 ? 17.021 -1.579 -11.108 1.00 91.31 278 PHE A N 1
ATOM 2132 C CA . PHE A 1 278 ? 16.323 -2.824 -11.399 1.00 91.31 278 PHE A CA 1
ATOM 2133 C C . PHE A 1 278 ? 16.104 -3.644 -10.125 1.00 91.31 278 PHE A C 1
ATOM 2135 O O . PHE A 1 278 ? 17.027 -3.894 -9.347 1.00 91.31 278 PHE A O 1
ATOM 2142 N N . ASP A 1 279 ? 14.885 -4.165 -9.976 1.00 91.12 279 ASP A N 1
ATOM 2143 C CA . ASP A 1 279 ? 14.451 -4.988 -8.840 1.00 91.12 279 ASP A CA 1
ATOM 2144 C C . ASP A 1 279 ? 15.134 -6.367 -8.769 1.00 91.12 279 ASP A C 1
ATOM 2146 O O . ASP A 1 279 ? 14.875 -7.149 -7.854 1.00 91.12 279 ASP A O 1
ATOM 2150 N N . ARG A 1 280 ? 15.976 -6.721 -9.745 1.00 93.19 280 ARG A N 1
ATOM 2151 C CA . ARG A 1 280 ? 16.657 -8.012 -9.818 1.00 93.19 280 ARG A CA 1
ATOM 2152 C C . ARG A 1 280 ? 17.929 -7.938 -10.641 1.00 93.19 280 ARG A C 1
ATOM 2154 O O . ARG A 1 280 ? 18.094 -7.108 -11.531 1.00 93.19 280 ARG A O 1
ATOM 2161 N N . GLN A 1 281 ? 18.796 -8.895 -10.363 1.00 91.81 281 GLN A N 1
ATOM 2162 C CA . GLN A 1 281 ? 20.097 -9.009 -10.983 1.00 91.81 281 GLN A CA 1
ATOM 2163 C C . GLN A 1 281 ? 20.033 -9.510 -12.440 1.00 91.81 281 GLN A C 1
ATOM 2165 O O . GLN A 1 281 ? 19.204 -10.371 -12.753 1.00 91.81 281 GLN A O 1
ATOM 2170 N N . PRO A 1 282 ? 20.941 -9.049 -13.326 1.00 88.19 282 PRO A N 1
ATOM 2171 C CA . PRO A 1 282 ? 21.124 -9.626 -14.656 1.00 88.19 282 PRO A CA 1
ATOM 2172 C C . PRO A 1 282 ? 21.562 -11.101 -14.611 1.00 88.19 282 PRO A C 1
ATOM 2174 O O . PRO A 1 282 ? 22.061 -11.577 -13.583 1.00 88.19 282 PRO A O 1
ATOM 2177 N N . PRO A 1 283 ? 21.468 -11.838 -15.737 1.00 87.88 283 PRO A N 1
ATOM 2178 C CA . PRO A 1 283 ? 22.001 -13.193 -15.820 1.00 87.88 283 PRO A CA 1
ATOM 2179 C C . PRO A 1 283 ? 23.474 -13.257 -15.390 1.00 87.88 283 PRO A C 1
ATOM 2181 O O . PRO A 1 283 ? 24.288 -12.441 -15.818 1.00 87.88 283 PRO A O 1
ATOM 2184 N N . ASN A 1 284 ? 23.820 -14.267 -14.589 1.00 88.62 284 ASN A N 1
ATOM 2185 C CA . ASN A 1 284 ? 25.166 -14.517 -14.045 1.00 88.62 284 ASN A CA 1
ATOM 2186 C C . ASN A 1 284 ? 25.692 -13.494 -13.018 1.00 88.62 284 ASN A C 1
ATOM 2188 O O . ASN A 1 284 ? 26.857 -13.582 -12.637 1.00 88.62 284 ASN A O 1
ATOM 2192 N N . VAL A 1 285 ? 24.863 -12.566 -12.538 1.00 90.88 285 VAL A N 1
ATOM 2193 C CA . VAL A 1 285 ? 25.171 -11.708 -11.382 1.00 90.88 285 VAL A CA 1
ATOM 2194 C C . VAL A 1 285 ? 24.464 -12.285 -10.152 1.00 90.88 285 VAL A C 1
ATOM 2196 O O . VAL A 1 285 ? 23.422 -12.927 -10.287 1.00 90.88 285 VAL A O 1
ATOM 2199 N N . THR A 1 286 ? 25.025 -12.130 -8.950 1.00 92.88 286 THR A N 1
ATOM 2200 C CA . THR A 1 286 ? 24.319 -12.525 -7.719 1.00 92.88 286 THR A CA 1
ATOM 2201 C C . THR A 1 286 ? 23.341 -11.430 -7.289 1.00 92.88 286 THR A C 1
ATOM 2203 O O . THR A 1 286 ? 23.544 -10.254 -7.586 1.00 92.88 286 THR A O 1
ATOM 2206 N N . ALA A 1 287 ? 22.277 -11.787 -6.562 1.00 92.00 287 ALA A N 1
ATOM 2207 C CA . ALA A 1 287 ? 21.349 -10.787 -6.026 1.00 92.00 287 ALA A CA 1
ATOM 2208 C C . ALA A 1 287 ? 22.068 -9.773 -5.112 1.00 92.00 287 ALA A C 1
ATOM 2210 O O . ALA A 1 287 ? 21.796 -8.581 -5.183 1.00 92.00 287 ALA A O 1
ATOM 2211 N N . TYR A 1 288 ? 23.041 -10.234 -4.317 1.00 92.31 288 TYR A N 1
ATOM 2212 C CA . TYR A 1 288 ? 23.843 -9.380 -3.436 1.00 92.31 288 TYR A CA 1
ATOM 2213 C C . TYR A 1 288 ? 24.714 -8.379 -4.208 1.00 92.31 288 TYR A C 1
ATOM 2215 O O . TYR A 1 288 ? 24.731 -7.193 -3.875 1.00 92.31 288 TYR A O 1
ATOM 2223 N N . ASP A 1 289 ? 25.414 -8.836 -5.249 1.00 91.38 289 ASP A N 1
ATOM 2224 C CA . ASP A 1 289 ? 26.292 -7.961 -6.034 1.00 91.38 289 ASP A CA 1
ATOM 2225 C C . ASP A 1 289 ? 25.483 -6.922 -6.820 1.00 91.38 289 ASP A C 1
ATOM 2227 O O . ASP A 1 289 ? 25.892 -5.770 -6.915 1.00 91.38 289 ASP A O 1
ATOM 2231 N N . SER A 1 290 ? 24.310 -7.297 -7.342 1.00 89.94 290 SER A N 1
ATOM 2232 C CA . SER A 1 290 ? 23.408 -6.347 -8.007 1.00 89.94 290 SER A CA 1
ATOM 2233 C C . SER A 1 290 ? 22.822 -5.321 -7.040 1.00 89.94 290 SER A C 1
ATOM 2235 O O . SER A 1 290 ? 22.671 -4.159 -7.402 1.00 89.94 290 SER A O 1
ATOM 2237 N N . LEU A 1 291 ? 22.489 -5.750 -5.820 1.00 89.81 291 LEU A N 1
ATOM 2238 C CA . LEU A 1 291 ? 21.931 -4.895 -4.777 1.00 89.81 291 LEU A CA 1
ATOM 2239 C C . LEU A 1 291 ? 22.938 -3.846 -4.292 1.00 89.81 291 LEU A C 1
ATOM 2241 O O . LEU A 1 291 ? 22.593 -2.691 -4.068 1.00 89.81 291 LEU A O 1
ATOM 2245 N N . THR A 1 292 ? 24.184 -4.265 -4.084 1.00 90.56 292 THR A N 1
ATOM 2246 C CA . THR A 1 292 ? 25.235 -3.413 -3.505 1.00 90.56 292 THR A CA 1
ATOM 2247 C C . THR A 1 292 ? 26.067 -2.681 -4.557 1.00 90.56 292 THR A C 1
ATOM 2249 O O . THR A 1 292 ? 26.808 -1.753 -4.225 1.00 90.56 292 THR A O 1
ATOM 2252 N N . GLY A 1 293 ? 25.957 -3.094 -5.819 1.00 86.31 293 GLY A N 1
ATOM 2253 C CA . GLY A 1 293 ? 26.647 -2.501 -6.953 1.00 86.31 293 GLY A CA 1
ATOM 2254 C C . GLY A 1 293 ? 25.972 -1.230 -7.482 1.00 86.31 293 GLY A C 1
ATOM 2255 O O . GLY A 1 293 ? 24.800 -0.967 -7.212 1.00 86.31 293 GLY A O 1
ATOM 2256 N N . PRO A 1 294 ? 26.702 -0.413 -8.260 1.00 85.25 294 PRO A N 1
ATOM 2257 C CA . PRO A 1 294 ? 26.125 0.754 -8.916 1.00 85.25 294 PRO A CA 1
ATOM 2258 C C . PRO A 1 294 ? 25.135 0.340 -10.013 1.00 85.25 294 PRO A C 1
ATOM 2260 O O . PRO A 1 294 ? 25.376 -0.630 -10.726 1.00 85.25 294 PRO A O 1
ATOM 2263 N N . GLN A 1 295 ? 24.063 1.121 -10.182 1.00 82.75 295 GLN A N 1
ATOM 2264 C CA . GLN A 1 295 ? 23.094 0.956 -11.280 1.00 82.75 295 GLN A CA 1
ATOM 2265 C C . GLN A 1 295 ? 22.891 2.231 -12.123 1.00 82.75 295 GLN A C 1
ATOM 2267 O O . GLN A 1 295 ? 22.313 2.176 -13.202 1.00 82.75 295 GLN A O 1
ATOM 2272 N N . GLY A 1 296 ? 23.377 3.391 -11.658 1.00 83.50 296 GLY A N 1
ATOM 2273 C CA . GLY A 1 296 ? 23.484 4.626 -12.455 1.00 83.50 296 GLY A CA 1
ATOM 2274 C C . GLY A 1 296 ? 22.174 5.360 -12.791 1.00 83.50 296 GLY A C 1
ATOM 2275 O O . GLY A 1 296 ? 22.234 6.468 -13.321 1.00 83.50 296 GLY A O 1
ATOM 2276 N N . GLY A 1 297 ? 21.003 4.797 -12.474 1.00 84.94 297 GLY A N 1
ATOM 2277 C CA . GLY A 1 297 ? 19.706 5.327 -12.915 1.00 84.94 297 GLY A CA 1
ATOM 2278 C C . GLY A 1 297 ? 19.089 6.433 -12.046 1.00 84.94 297 GLY A C 1
ATOM 2279 O O . GLY A 1 297 ? 18.211 7.152 -12.518 1.00 84.94 297 GLY A O 1
ATOM 2280 N N . PHE A 1 298 ? 19.539 6.627 -10.803 1.00 83.00 298 PHE A N 1
ATOM 2281 C CA . PHE A 1 298 ? 18.877 7.520 -9.836 1.00 83.00 298 PHE A CA 1
ATOM 2282 C C . PHE A 1 298 ? 18.716 8.976 -10.320 1.00 83.00 298 PHE A C 1
ATOM 2284 O O . PHE A 1 298 ? 17.600 9.490 -10.409 1.00 83.00 298 PHE A O 1
ATOM 2291 N N . GLU A 1 299 ? 19.812 9.640 -10.695 1.00 83.50 299 GLU A N 1
ATOM 2292 C CA . GLU A 1 299 ? 19.789 11.057 -11.099 1.00 83.50 299 GLU A CA 1
ATOM 2293 C C . GLU A 1 299 ? 18.979 11.292 -12.386 1.00 83.50 299 GLU A C 1
ATOM 2295 O O . GLU A 1 299 ? 18.246 12.281 -12.530 1.00 83.50 299 GLU A O 1
ATOM 2300 N N . VAL A 1 300 ? 19.069 10.356 -13.338 1.00 83.19 300 VAL A N 1
ATOM 2301 C CA . VAL A 1 300 ? 18.320 10.445 -14.596 1.00 83.19 300 VAL A CA 1
ATOM 2302 C C . VAL A 1 300 ? 16.828 10.167 -14.379 1.00 83.19 300 VAL A C 1
ATOM 2304 O O . VAL A 1 300 ? 15.994 10.849 -14.979 1.00 83.19 300 VAL A O 1
ATOM 2307 N N . ALA A 1 301 ? 16.471 9.263 -13.461 1.00 81.19 301 ALA A N 1
ATOM 2308 C CA . ALA A 1 301 ? 15.089 8.996 -13.072 1.00 81.19 301 ALA A CA 1
ATOM 2309 C C . ALA A 1 301 ? 14.429 10.223 -12.428 1.00 81.19 301 ALA A C 1
ATOM 2311 O O . ALA A 1 301 ? 13.303 10.570 -12.800 1.00 81.19 301 ALA A O 1
ATOM 2312 N N . ILE A 1 302 ? 15.134 10.930 -11.536 1.00 74.75 302 ILE A N 1
ATOM 2313 C CA . ILE A 1 302 ? 14.662 12.200 -10.958 1.00 74.75 302 ILE A CA 1
ATOM 2314 C C . ILE A 1 302 ? 14.484 13.254 -12.049 1.00 74.75 302 ILE A C 1
ATOM 2316 O O . ILE A 1 302 ? 13.469 13.943 -12.101 1.00 74.75 302 ILE A O 1
ATOM 2320 N N . THR A 1 303 ? 15.438 13.383 -12.967 1.00 76.00 303 THR A N 1
ATOM 2321 C CA . THR A 1 303 ? 15.312 14.376 -14.041 1.00 76.00 303 THR A CA 1
ATOM 2322 C C . THR A 1 303 ? 14.103 14.084 -14.940 1.00 76.00 303 THR A C 1
ATOM 2324 O O . THR A 1 303 ? 13.347 14.988 -15.308 1.00 76.00 303 THR A O 1
ATOM 2327 N N . ASN A 1 304 ? 13.874 12.809 -15.257 1.00 78.69 304 ASN A N 1
ATOM 2328 C CA . ASN A 1 304 ? 12.767 12.376 -16.103 1.00 78.69 304 ASN A CA 1
ATOM 2329 C C . ASN A 1 304 ? 11.399 12.460 -15.416 1.00 78.69 304 ASN A C 1
ATOM 2331 O O . ASN A 1 304 ? 10.406 12.690 -16.117 1.00 78.69 304 ASN A O 1
ATOM 2335 N N . ILE A 1 305 ? 11.326 12.346 -14.079 1.00 75.94 305 ILE A N 1
ATOM 2336 C CA . ILE A 1 305 ? 10.046 12.462 -13.361 1.00 75.94 305 ILE A CA 1
ATOM 2337 C C . ILE A 1 305 ? 9.451 13.851 -13.571 1.00 75.94 305 ILE A C 1
ATOM 2339 O O . ILE A 1 305 ? 8.269 13.970 -13.884 1.00 75.94 305 ILE A O 1
ATOM 2343 N N . PHE A 1 306 ? 10.281 14.898 -13.518 1.00 69.88 306 PHE A N 1
ATOM 2344 C CA . PHE A 1 306 ? 9.848 16.269 -13.766 1.00 69.88 306 PHE A CA 1
ATOM 2345 C C . PHE A 1 306 ? 9.375 16.456 -15.210 1.00 69.88 306 PHE A C 1
ATOM 2347 O O . PHE A 1 306 ? 8.294 16.997 -15.430 1.00 69.88 306 PHE A O 1
ATOM 2354 N N . SER A 1 307 ? 10.140 15.971 -16.194 1.00 70.81 307 SER A N 1
ATOM 2355 C CA . SER A 1 307 ? 9.794 16.088 -17.618 1.00 70.81 307 SER A CA 1
ATOM 2356 C C . SER A 1 307 ? 8.432 15.464 -17.945 1.00 70.81 307 SER A C 1
ATOM 2358 O O . SER A 1 307 ? 7.643 16.057 -18.686 1.00 70.81 307 SER A O 1
ATOM 2360 N N . CYS A 1 308 ? 8.126 14.304 -17.357 1.00 67.69 308 CYS A N 1
ATOM 2361 C CA . CYS A 1 308 ? 6.845 13.623 -17.549 1.00 67.69 308 CYS A CA 1
ATOM 2362 C C . CYS A 1 308 ? 5.718 14.274 -16.735 1.00 67.69 308 CYS A C 1
ATOM 2364 O O . CYS A 1 308 ? 4.667 14.607 -17.291 1.00 67.69 308 CYS A O 1
ATOM 2366 N N . ALA A 1 309 ? 5.939 14.512 -15.438 1.00 65.88 309 ALA A N 1
ATOM 2367 C CA . ALA A 1 309 ? 4.931 15.068 -14.538 1.00 65.88 309 ALA A CA 1
ATOM 2368 C C . ALA A 1 309 ? 4.512 16.482 -14.957 1.00 65.88 309 ALA A C 1
ATOM 2370 O O . ALA A 1 309 ? 3.323 16.779 -15.035 1.00 65.88 309 ALA A O 1
ATOM 2371 N N . PHE A 1 310 ? 5.468 17.342 -15.318 1.00 67.44 310 PHE A N 1
ATOM 2372 C CA . PHE A 1 310 ? 5.181 18.701 -15.773 1.00 67.44 310 PHE A CA 1
ATOM 2373 C C . PHE A 1 310 ? 4.295 18.717 -17.024 1.00 67.44 310 PHE A C 1
ATOM 2375 O O . PHE A 1 310 ? 3.381 19.538 -17.131 1.00 67.44 310 PHE A O 1
ATOM 2382 N N . ARG A 1 311 ? 4.529 17.798 -17.972 1.00 67.25 311 ARG A N 1
ATOM 2383 C CA . ARG A 1 311 ? 3.712 17.685 -19.186 1.00 67.25 311 ARG A CA 1
ATOM 2384 C C . ARG A 1 311 ? 2.316 17.138 -18.881 1.00 67.25 311 ARG A C 1
ATOM 2386 O O . ARG A 1 311 ? 1.350 17.670 -19.420 1.00 67.25 311 ARG A O 1
ATOM 2393 N N . GLY A 1 312 ? 2.208 16.156 -17.985 1.00 58.03 312 GLY A N 1
ATOM 2394 C CA . GLY A 1 312 ? 0.928 15.631 -17.500 1.00 58.03 312 GLY A CA 1
ATOM 2395 C C . GLY A 1 312 ? 0.083 16.691 -16.782 1.00 58.03 312 GLY A C 1
ATOM 2396 O O . GLY A 1 312 ? -1.099 16.838 -17.079 1.00 58.03 312 GLY A O 1
ATOM 2397 N N . CYS A 1 313 ? 0.692 17.520 -15.928 1.00 59.28 313 CYS A N 1
ATOM 2398 C CA . CYS A 1 313 ? 0.005 18.611 -15.223 1.00 59.28 313 CYS A CA 1
ATOM 2399 C C . CYS A 1 313 ? -0.640 19.646 -16.164 1.00 59.28 313 CYS A C 1
ATOM 2401 O O . CYS A 1 313 ? -1.607 20.309 -15.787 1.00 59.28 313 CYS A O 1
ATOM 2403 N N . ARG A 1 314 ? -0.160 19.780 -17.409 1.00 65.12 314 ARG A N 1
ATOM 2404 C CA . ARG A 1 314 ? -0.747 20.696 -18.405 1.00 65.12 314 ARG A CA 1
ATOM 2405 C C . ARG A 1 314 ? -2.115 20.243 -18.938 1.00 65.12 314 ARG A C 1
ATOM 2407 O O . ARG A 1 314 ? -2.785 21.051 -19.576 1.00 65.12 314 ARG A O 1
ATOM 2414 N N . LEU A 1 315 ? -2.557 19.010 -18.655 1.00 60.47 315 LEU A N 1
ATOM 2415 C CA . LEU A 1 315 ? -3.874 18.495 -19.067 1.00 60.47 315 LEU A CA 1
ATOM 2416 C C . LEU A 1 315 ? -5.051 19.294 -18.497 1.00 60.47 315 LEU A C 1
ATOM 2418 O O . LEU A 1 315 ? -6.045 19.468 -19.195 1.00 60.47 315 LEU A O 1
ATOM 2422 N N . GLU A 1 316 ? -4.946 19.790 -17.259 1.00 50.94 316 GLU A N 1
ATOM 2423 C CA . GLU A 1 316 ? -6.008 20.598 -16.632 1.00 50.94 316 GLU A CA 1
ATOM 2424 C C . GLU A 1 316 ? -5.689 22.100 -16.581 1.00 50.94 316 GLU A C 1
ATOM 2426 O O . GLU A 1 316 ? -6.590 22.913 -16.393 1.00 50.94 316 GLU A O 1
ATOM 2431 N N . LEU A 1 317 ? -4.430 22.496 -16.791 1.00 46.59 317 LEU A N 1
ATOM 2432 C CA . LEU A 1 317 ? -4.007 23.899 -16.692 1.00 46.59 317 LEU A CA 1
ATOM 2433 C C . LEU A 1 317 ? -4.180 24.704 -17.993 1.00 46.59 317 LEU A C 1
ATOM 2435 O O . LEU A 1 317 ? -4.034 25.926 -17.977 1.00 46.59 317 LEU A O 1
ATOM 2439 N N . GLY A 1 318 ? -4.494 24.050 -19.116 1.00 45.81 318 GLY A N 1
ATOM 2440 C CA . GLY A 1 318 ? -4.433 24.693 -20.428 1.00 45.81 318 GLY A CA 1
ATOM 2441 C C . GLY A 1 318 ? -2.999 25.093 -20.807 1.00 45.81 318 GLY A C 1
ATOM 2442 O O . GLY A 1 318 ? -2.037 24.846 -20.078 1.00 45.81 318 GLY A O 1
ATOM 2443 N N . SER A 1 319 ? -2.827 25.672 -21.996 1.00 36.00 319 SER A N 1
ATOM 2444 C CA . SER A 1 319 ? -1.520 26.106 -22.502 1.00 36.00 319 SER A CA 1
ATOM 2445 C C . SER A 1 319 ? -0.965 27.280 -21.684 1.00 36.00 319 SER A C 1
ATOM 2447 O O . SER A 1 319 ? -1.286 28.432 -21.976 1.00 36.00 319 SER A O 1
ATOM 2449 N N . ILE A 1 320 ? -0.137 26.974 -20.682 1.00 42.81 320 ILE A N 1
ATOM 2450 C CA . ILE A 1 320 ? 0.821 27.913 -20.074 1.00 42.81 320 ILE A CA 1
ATOM 2451 C C . ILE A 1 320 ? 2.119 27.914 -20.886 1.00 42.81 320 ILE A C 1
ATOM 2453 O O . ILE A 1 320 ? 2.638 26.807 -21.201 1.00 42.81 320 ILE A O 1
#

Foldseek 3Di:
DDDDDDDDPDPPDPPPPPVPVPVVVVVLQDDPDDPPLDDPLQEAQEEEEAADDVFVVVCCVVPVQADWDAFQQADPVFRTWTADSHSHYIYGHQFDDPLSVVRRVVSVVPRRSYDHVNYHYHYDDDDDDDVVGDDDDDDDDAPDPDAQAPDPYRLAQNPPVRDSPLQDDDAQVVLVVVLCVQQQPQDADDDPLLLPDPPSVDHDGDDDFDEQADQDQAAADSVLVSSQSSQCRNVVNPGDYDYYDHCDSSVLSSQVSCVVSVNHPSNPDDDDFFDQADRHDDPPDGRVCRVPDDNRRNVSSVVRVCSSVVSSVCSPVPDD

Organism: Dacryopinax primogenitus (strain DJM 731) (NCBI:txid1858805)

InterPro domains:
  IPR009486 Purine nucleoside permease [PF06516] (140-309)
  IPR009486 Purine nucleoside permease [PIRSF013171] (41-307)
  IPR009486 Purine nucleoside permease [PTHR38643] (140-307)

Sequence (320 aa):
MHGDLSLLFLCLAPFLVLASPSGKLMSRFIPQHPPKHYSWPLAPRITIISMFTPEEGAWLVPLDLKYNISVPGLSMLYPHVHCDDKGWICQMTTGESEINAAASTTALFFSPYFDFTSTYFMIVGIAGGNPYYTTTGSAANWTTGYFGFGTTAPDMYPGMSNWYGTEVFELNTNLLARVMDVVKDVKLNDTADAAAFAPANLPPTIVQCDVATSDVWFSGAMLSEAMGNITEIWTNGTGKYCTTAEEDNATLESAVRAHLAGMVDYSRFILLRTVSDFDRQPPNVTAYDSLTGPQGGFEVAITNIFSCAFRGCRLELGSI

Radius of gyration: 25.48 Å; chains: 1; bounding box: 61×85×57 Å

pLDDT: mean 78.82, std 18.54, range [24.61, 96.25]